Protein AF-U1WG40-F1 (afdb_monomer_lite)

Sequence (217 aa):
MLAAKVNTPRQAREVFNSTSNGMIAVGKMQVILIGEKLLKKEGIMSQLDVVYRDPKNTGNIRMVAVKGPVSSIMESNFVDKPALPLYLTQLLDVEKRYNGTISTTLQKLHTHMFDKGITPAISEMKKDKKGLVVTGSALLDNKGMYKMSLSRRESSLLLLLRQEAKIPVVFTIRMPSLPFKRPNKLQNVKGHDFITLNITESKRNIKTRYKNNRFVF

pLDDT: mean 87.53, std 11.03, range [52.94, 98.62]

Radius of gyration: 21.25 Å; chains: 1; bounding box: 39×68×57 Å

Foldseek 3Di:
DDDDDDDAPVVSQVRCCVVDPDHDQQLPAAEDEDELVRLQDFDPVVRCVVVVPDPSHDQNYWYEYEDDDPCVLVVDDAPPDPDSVVQVVVQLVVLLQQLLEDTAGNNRQVVQLPDPPDFRKHWYWYDDPRGIDTQYIFTADSSSHTDDGDGSVRSQVVCLVVVNHDPFHKDKDWDDQDPDDDPDPPQDPVRTDIDIDTRGDGDDDDDWDDDPNDIDD

Organism: NCBI:txid649747

Structure (mmCIF, N/CA/C/O backbone):
data_AF-U1WG40-F1
#
_entry.id   AF-U1WG40-F1
#
loop_
_atom_site.group_PDB
_atom_site.id
_atom_site.type_symbol
_atom_site.label_atom_id
_atom_site.label_alt_id
_atom_site.label_comp_id
_atom_site.label_asym_id
_atom_site.label_entity_id
_atom_site.label_seq_id
_atom_site.pdbx_PDB_ins_code
_atom_site.Cartn_x
_atom_site.Cartn_y
_atom_site.Cartn_z
_atom_site.occupancy
_atom_site.B_iso_or_equiv
_atom_site.auth_seq_id
_atom_site.auth_comp_id
_atom_site.auth_asym_id
_atom_site.auth_atom_id
_atom_site.pdbx_PDB_model_num
ATOM 1 N N . MET A 1 1 ? 13.448 9.296 -18.620 1.00 71.00 1 MET A N 1
ATOM 2 C CA . MET A 1 1 ? 12.877 9.442 -17.262 1.00 71.00 1 MET A CA 1
ATOM 3 C C . MET A 1 1 ? 13.587 10.603 -16.586 1.00 71.00 1 MET A C 1
ATOM 5 O O . MET A 1 1 ? 14.792 10.702 -16.760 1.00 71.00 1 MET A O 1
ATOM 9 N N . LEU A 1 2 ? 12.869 11.490 -15.893 1.00 78.62 2 LEU A N 1
ATOM 10 C CA . LEU A 1 2 ? 13.468 12.645 -15.211 1.00 78.62 2 LEU A CA 1
ATOM 11 C C . LEU A 1 2 ? 13.817 12.275 -13.763 1.00 78.62 2 LEU A C 1
ATOM 13 O O . LEU A 1 2 ? 13.034 11.594 -13.100 1.00 78.62 2 LEU A O 1
ATOM 17 N N . ALA A 1 3 ? 14.973 12.725 -13.280 1.00 84.44 3 ALA A N 1
ATOM 18 C CA . ALA A 1 3 ? 15.433 12.522 -11.910 1.00 84.44 3 ALA A CA 1
ATOM 19 C C . ALA A 1 3 ? 16.074 13.813 -11.387 1.00 84.44 3 ALA A C 1
ATOM 21 O O . ALA A 1 3 ? 16.730 14.529 -12.137 1.00 84.44 3 ALA A O 1
ATOM 22 N N . ALA A 1 4 ? 15.857 14.127 -10.110 1.00 87.12 4 ALA A N 1
ATOM 23 C CA . ALA A 1 4 ? 16.373 15.338 -9.484 1.00 87.12 4 ALA A CA 1
ATOM 24 C C . ALA A 1 4 ? 16.656 15.090 -7.999 1.00 87.12 4 ALA A C 1
ATOM 26 O O . ALA A 1 4 ? 15.894 14.399 -7.319 1.00 87.12 4 ALA A O 1
ATOM 27 N N . LYS A 1 5 ? 17.740 15.682 -7.490 1.00 88.31 5 LYS A N 1
ATOM 28 C CA . LYS A 1 5 ? 18.036 15.744 -6.056 1.00 88.31 5 LYS A CA 1
ATOM 29 C C . LYS A 1 5 ? 17.574 17.101 -5.539 1.00 88.31 5 LYS A C 1
ATOM 31 O O . LYS A 1 5 ? 18.129 18.123 -5.924 1.00 88.31 5 LYS A O 1
ATOM 36 N N . VAL A 1 6 ? 16.549 17.102 -4.696 1.00 88.38 6 VAL A N 1
ATOM 37 C CA . VAL A 1 6 ? 15.880 18.323 -4.230 1.00 88.38 6 VAL A CA 1
ATOM 38 C C . VAL A 1 6 ? 15.453 18.205 -2.772 1.00 88.38 6 VAL A C 1
ATOM 40 O O . VAL A 1 6 ? 15.400 17.104 -2.223 1.00 88.38 6 VAL A O 1
ATOM 43 N N . ASN A 1 7 ? 15.102 19.338 -2.168 1.00 85.12 7 ASN A N 1
ATOM 44 C CA . ASN A 1 7 ? 14.647 19.410 -0.781 1.00 85.12 7 ASN A CA 1
ATOM 45 C C . ASN A 1 7 ? 13.123 19.279 -0.641 1.00 85.12 7 ASN A C 1
ATOM 47 O O . ASN A 1 7 ? 12.640 18.860 0.408 1.00 85.12 7 ASN A O 1
ATOM 51 N N . THR A 1 8 ? 12.350 19.623 -1.680 1.00 81.75 8 THR A N 1
ATOM 52 C CA . THR A 1 8 ? 10.878 19.549 -1.652 1.00 81.75 8 THR A CA 1
ATOM 53 C C . THR A 1 8 ? 10.299 19.032 -2.974 1.00 81.75 8 THR A C 1
ATOM 55 O O . THR A 1 8 ? 10.895 19.250 -4.033 1.00 81.75 8 THR A O 1
ATOM 58 N N . PRO A 1 9 ? 9.099 18.415 -2.968 1.00 82.38 9 PRO A N 1
ATOM 59 C CA . PRO A 1 9 ? 8.405 18.037 -4.203 1.00 82.38 9 PRO A CA 1
ATOM 60 C C . PRO A 1 9 ? 8.133 19.221 -5.147 1.00 82.38 9 PRO A C 1
ATOM 62 O O . PRO A 1 9 ? 8.090 19.049 -6.363 1.00 82.38 9 PRO A O 1
ATOM 65 N N . ARG A 1 10 ? 7.980 20.438 -4.604 1.00 82.19 10 ARG A N 1
ATOM 66 C CA . ARG A 1 10 ? 7.795 21.662 -5.397 1.00 82.19 10 ARG A CA 1
ATOM 67 C C . ARG A 1 10 ? 9.056 22.018 -6.180 1.00 82.19 10 ARG A C 1
ATOM 69 O O . ARG A 1 10 ? 8.970 22.242 -7.381 1.00 82.19 10 ARG A O 1
ATOM 76 N N . GLN A 1 11 ? 10.216 21.959 -5.528 1.00 86.00 11 GLN A N 1
ATOM 77 C CA . GLN A 1 11 ? 11.503 22.152 -6.194 1.00 86.00 11 GLN A CA 1
ATOM 78 C C . GLN A 1 11 ? 11.761 21.056 -7.242 1.00 86.00 11 GLN A C 1
ATOM 80 O O . GLN A 1 11 ? 12.275 21.351 -8.317 1.00 86.00 11 GLN A O 1
ATOM 85 N N . ALA A 1 12 ? 11.351 19.802 -6.983 1.00 86.62 12 ALA A N 1
ATOM 86 C CA . ALA A 1 12 ? 11.435 18.732 -7.990 1.00 86.62 12 ALA A CA 1
ATOM 87 C C . ALA A 1 12 ? 10.730 19.142 -9.285 1.00 86.62 12 ALA A C 1
ATOM 89 O O . ALA A 1 12 ? 11.272 18.974 -10.372 1.00 86.62 12 ALA A O 1
ATOM 90 N N . ARG A 1 13 ? 9.526 19.713 -9.163 1.00 81.94 13 ARG A N 1
ATOM 91 C CA . ARG A 1 13 ? 8.729 20.158 -10.306 1.00 81.94 13 ARG A CA 1
ATOM 92 C C . ARG A 1 13 ? 9.419 21.263 -11.100 1.00 81.94 13 ARG A C 1
ATOM 94 O O . ARG A 1 13 ? 9.367 21.221 -12.323 1.00 81.94 13 ARG A O 1
ATOM 101 N N . GLU A 1 14 ? 10.055 22.223 -10.436 1.00 85.75 14 GLU A N 1
ATOM 102 C CA . GLU A 1 14 ? 10.820 23.287 -11.103 1.00 85.75 14 GLU A CA 1
ATOM 103 C C . GLU A 1 14 ? 11.983 22.709 -11.916 1.00 85.75 14 GLU A C 1
ATOM 105 O O . GLU A 1 14 ? 12.110 23.011 -13.101 1.00 85.75 14 GLU A O 1
ATOM 110 N N . VAL A 1 15 ? 12.762 21.800 -11.319 1.00 87.62 15 VAL A N 1
ATOM 111 C CA . VAL A 1 15 ? 13.880 21.118 -11.998 1.00 87.62 15 VAL A CA 1
ATOM 112 C C . VAL A 1 15 ? 13.393 20.242 -13.152 1.00 87.62 15 VAL A C 1
ATOM 114 O O . VAL A 1 15 ? 14.015 20.167 -14.210 1.00 87.62 15 VAL A O 1
ATOM 117 N N . PHE A 1 16 ? 12.267 19.559 -12.980 1.00 86.12 16 PHE A N 1
ATOM 118 C CA . PHE A 1 16 ? 11.720 18.748 -14.054 1.00 86.12 16 PHE A CA 1
ATOM 119 C C . PHE A 1 16 ? 11.173 19.607 -15.197 1.00 86.12 16 PHE A C 1
ATOM 121 O O . PHE A 1 16 ? 11.395 19.263 -16.350 1.00 86.12 16 PHE A O 1
ATOM 128 N N . ASN A 1 17 ? 10.531 20.741 -14.899 1.00 84.19 17 ASN A N 1
ATOM 129 C CA . ASN A 1 17 ? 10.065 21.682 -15.917 1.00 84.19 17 ASN A CA 1
ATOM 130 C C . ASN A 1 17 ? 11.222 22.302 -16.715 1.00 84.19 17 ASN A C 1
ATOM 132 O O . ASN A 1 17 ? 11.048 22.556 -17.903 1.00 84.19 17 ASN A O 1
ATOM 136 N N . SER A 1 18 ? 12.391 22.526 -16.100 1.00 84.38 18 SER A N 1
ATOM 137 C CA . SER A 1 18 ? 13.564 23.063 -16.810 1.00 84.38 18 SER A CA 1
ATOM 138 C C . SER A 1 18 ? 14.249 22.047 -17.729 1.00 84.38 18 SER A C 1
ATOM 140 O O . SER A 1 18 ? 15.025 22.434 -18.596 1.00 84.38 18 SER A O 1
ATOM 142 N N . THR A 1 19 ? 13.964 20.753 -17.556 1.00 81.12 19 THR A N 1
ATOM 143 C CA . THR A 1 19 ? 14.593 19.650 -18.304 1.00 81.12 19 THR A CA 1
ATOM 144 C C . THR A 1 19 ? 13.612 18.869 -19.182 1.00 81.12 19 THR A C 1
ATOM 146 O O . THR A 1 19 ? 14.006 17.945 -19.892 1.00 81.12 19 THR A O 1
ATOM 149 N N . SER A 1 20 ? 12.326 19.222 -19.153 1.00 79.25 20 SER A N 1
ATOM 150 C CA . SER A 1 20 ? 11.267 18.579 -19.931 1.00 79.25 20 SER A CA 1
ATOM 151 C C . SER A 1 20 ? 10.928 19.352 -21.205 1.00 79.25 20 SER A C 1
ATOM 153 O O . SER A 1 20 ? 10.810 20.573 -21.169 1.00 79.25 20 SER A O 1
ATOM 155 N N . ASN A 1 21 ? 10.599 18.641 -22.286 1.00 72.50 21 ASN A N 1
ATOM 156 C CA . ASN A 1 21 ? 10.099 19.231 -23.541 1.00 72.50 21 ASN A CA 1
ATOM 157 C C . ASN A 1 21 ? 8.670 19.824 -23.439 1.00 72.50 21 ASN A C 1
ATOM 159 O O . ASN A 1 21 ? 8.075 20.174 -24.454 1.00 72.50 21 ASN A O 1
ATOM 163 N N . GLY A 1 22 ? 8.080 19.906 -22.241 1.00 70.81 22 GLY A N 1
ATOM 164 C CA . GLY A 1 22 ? 6.749 20.468 -22.004 1.00 70.81 22 GLY A CA 1
ATOM 165 C C . GLY A 1 22 ? 6.395 20.513 -20.517 1.00 70.81 22 GLY A C 1
ATOM 166 O O . GLY A 1 22 ? 6.936 19.747 -19.727 1.00 70.81 22 GLY A O 1
ATOM 167 N N . MET A 1 23 ? 5.474 21.397 -20.120 1.00 70.62 23 MET A N 1
ATOM 168 C CA . MET A 1 23 ? 5.136 21.595 -18.705 1.00 70.62 23 MET A CA 1
ATOM 169 C C . MET A 1 23 ? 4.592 20.324 -18.046 1.00 70.62 23 MET A C 1
ATOM 171 O O . MET A 1 23 ? 3.628 19.712 -18.516 1.00 70.62 23 MET A O 1
ATOM 175 N N . ILE A 1 24 ? 5.138 19.979 -16.883 1.00 71.75 24 ILE A N 1
ATOM 176 C CA . ILE A 1 24 ? 4.643 18.851 -16.100 1.00 71.75 24 ILE A CA 1
ATOM 177 C C . ILE A 1 24 ? 3.347 19.248 -15.393 1.00 71.75 24 ILE A C 1
ATOM 179 O O . ILE A 1 24 ? 3.316 20.053 -14.451 1.00 71.75 24 ILE A O 1
ATOM 183 N N . ALA A 1 25 ? 2.254 18.647 -15.861 1.00 66.44 25 ALA A N 1
ATOM 184 C CA . ALA A 1 25 ? 0.928 18.776 -15.281 1.00 66.44 25 ALA A CA 1
ATOM 185 C C . ALA A 1 25 ? 0.711 17.718 -14.188 1.00 66.44 25 ALA A C 1
ATOM 187 O O . ALA A 1 25 ? 0.570 16.527 -14.470 1.00 66.44 25 ALA A O 1
ATOM 188 N N . VAL A 1 26 ? 0.632 18.160 -12.930 1.00 64.69 26 VAL A N 1
ATOM 189 C CA . VAL A 1 26 ? 0.480 17.266 -11.764 1.00 64.69 26 VAL A CA 1
ATOM 190 C C . VAL A 1 26 ? -0.902 16.597 -11.704 1.00 64.69 26 VAL A C 1
ATOM 192 O O . VAL A 1 26 ? -1.034 15.505 -11.158 1.00 64.69 26 VAL A O 1
ATOM 195 N N . GLY A 1 27 ? -1.911 17.161 -12.380 1.00 62.84 27 GLY A N 1
ATOM 196 C CA . GLY A 1 27 ? -3.257 16.575 -12.483 1.00 62.84 27 GLY A CA 1
ATOM 197 C C . GLY A 1 27 ? -3.329 15.219 -13.195 1.00 62.84 27 GLY A C 1
ATOM 198 O O . GLY A 1 27 ? -4.374 14.577 -13.180 1.00 62.84 27 GLY A O 1
ATOM 199 N N . LYS A 1 28 ? -2.224 14.750 -13.788 1.00 74.25 28 LYS A N 1
ATOM 200 C CA . LYS A 1 28 ? -2.107 13.414 -14.394 1.00 74.25 28 LYS A CA 1
ATOM 201 C C . LYS A 1 28 ? -1.337 12.413 -13.524 1.00 74.25 28 LYS A C 1
ATOM 203 O O . LYS A 1 28 ? -1.085 11.296 -13.969 1.00 74.25 28 LYS A O 1
ATOM 208 N N . MET A 1 29 ? -0.940 12.782 -12.305 1.00 84.00 29 MET A N 1
ATOM 209 C CA . MET A 1 29 ? -0.245 11.865 -11.404 1.00 84.00 29 MET A CA 1
ATOM 210 C C . MET A 1 29 ? -1.203 10.765 -10.932 1.00 84.00 29 MET A C 1
ATOM 212 O O . MET A 1 29 ? -2.283 11.045 -10.424 1.00 84.00 29 MET A O 1
ATOM 216 N N . GLN A 1 30 ? -0.814 9.503 -11.122 1.00 89.44 30 GLN A N 1
ATOM 217 C CA . GLN A 1 30 ? -1.656 8.342 -10.801 1.00 89.44 30 GLN A CA 1
ATOM 218 C C . GLN A 1 30 ? -1.130 7.535 -9.611 1.00 89.44 30 GLN A C 1
ATOM 220 O O . GLN A 1 30 ? -1.915 6.919 -8.891 1.00 89.44 30 GLN A O 1
ATOM 225 N N . VAL A 1 31 ? 0.189 7.519 -9.399 1.00 93.62 31 VAL A N 1
ATOM 226 C CA . VAL A 1 31 ? 0.859 6.695 -8.385 1.00 93.62 31 VAL A CA 1
ATOM 227 C C . VAL A 1 31 ? 2.027 7.477 -7.786 1.00 93.62 31 VAL A C 1
ATOM 229 O O . VAL A 1 31 ? 2.824 8.047 -8.528 1.00 93.62 31 VAL 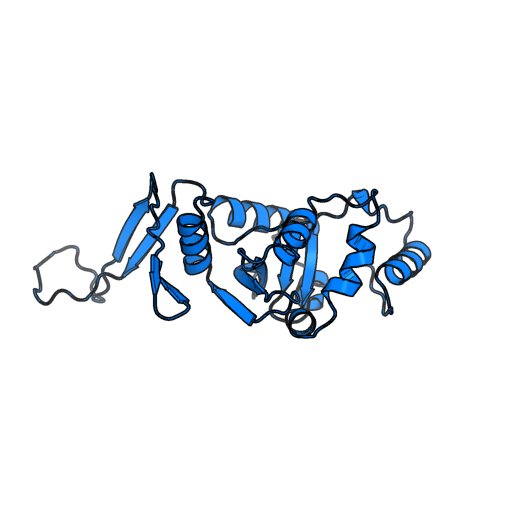A O 1
ATOM 232 N N . ILE A 1 32 ? 2.153 7.462 -6.459 1.00 93.44 32 ILE A N 1
ATOM 233 C CA . ILE A 1 32 ? 3.357 7.888 -5.737 1.00 93.44 32 ILE A CA 1
ATOM 234 C C . ILE A 1 32 ? 4.018 6.644 -5.142 1.00 93.44 32 ILE A C 1
ATOM 236 O O . ILE A 1 32 ? 3.413 5.923 -4.346 1.00 93.44 32 ILE A O 1
ATOM 240 N N . LEU A 1 33 ? 5.276 6.418 -5.523 1.00 95.88 33 LEU A N 1
ATOM 241 C CA . LEU A 1 33 ? 6.130 5.371 -4.970 1.00 95.88 33 LEU A CA 1
ATOM 242 C C . LEU A 1 33 ? 7.023 5.965 -3.877 1.00 95.88 33 LEU A C 1
ATOM 244 O O . LEU A 1 33 ? 7.767 6.911 -4.135 1.00 95.88 33 LEU A O 1
ATOM 248 N N . ILE A 1 34 ? 6.992 5.390 -2.677 1.00 95.69 34 ILE A N 1
ATOM 249 C CA . ILE A 1 34 ? 7.826 5.820 -1.550 1.00 95.69 34 ILE A CA 1
ATOM 250 C C . ILE A 1 34 ? 8.674 4.638 -1.090 1.00 95.69 34 ILE A C 1
ATOM 252 O O . ILE A 1 34 ? 8.156 3.569 -0.775 1.00 95.69 34 ILE A O 1
ATOM 256 N N . GLY A 1 35 ? 9.994 4.815 -1.049 1.00 96.50 35 GLY A N 1
ATOM 257 C CA . GLY A 1 35 ? 10.898 3.768 -0.577 1.00 96.50 35 GLY A CA 1
ATOM 258 C C . GLY A 1 35 ? 10.679 3.457 0.905 1.00 96.50 35 GLY A C 1
ATOM 259 O O . GLY A 1 35 ? 10.558 4.369 1.721 1.00 96.50 35 GLY A O 1
ATOM 260 N N . GLU A 1 36 ? 10.707 2.178 1.274 1.00 95.06 36 GLU A N 1
ATOM 261 C CA . GLU A 1 36 ? 10.521 1.710 2.657 1.00 95.06 36 GLU A CA 1
ATOM 262 C C . GLU A 1 36 ? 11.491 2.389 3.640 1.00 95.06 36 GLU A C 1
ATOM 264 O O . GLU A 1 36 ? 11.105 2.782 4.738 1.00 95.06 36 GLU A O 1
ATOM 269 N N . LYS A 1 37 ? 12.749 2.605 3.224 1.00 93.94 37 LY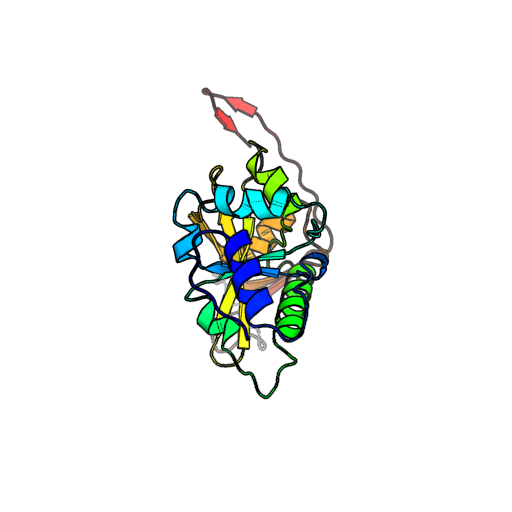S A N 1
ATOM 270 C CA . LYS A 1 37 ? 13.755 3.318 4.033 1.00 93.94 37 LYS A CA 1
ATOM 271 C C . LYS A 1 37 ? 13.338 4.752 4.370 1.00 93.94 37 LYS A C 1
ATOM 273 O O . LYS A 1 37 ? 13.695 5.238 5.436 1.00 93.94 37 LYS A O 1
ATOM 278 N N . LEU A 1 38 ? 12.629 5.426 3.463 1.00 93.44 38 LEU A N 1
ATOM 279 C CA . LEU A 1 38 ? 12.121 6.778 3.685 1.00 93.44 38 LEU A CA 1
ATOM 280 C C . LEU A 1 38 ? 10.862 6.747 4.556 1.00 93.44 38 LEU A C 1
ATOM 282 O O . LEU A 1 38 ? 10.764 7.534 5.486 1.00 93.44 38 LEU A O 1
ATOM 286 N N . LEU A 1 39 ? 9.954 5.792 4.321 1.00 95.06 39 LEU A N 1
ATOM 287 C CA . LEU A 1 39 ? 8.758 5.607 5.153 1.00 95.06 39 LEU A CA 1
ATOM 288 C C . LEU A 1 39 ? 9.077 5.234 6.606 1.00 95.06 39 LEU A C 1
ATOM 290 O O . LEU A 1 39 ? 8.255 5.458 7.482 1.00 95.06 39 LEU A O 1
ATOM 294 N N . LYS A 1 40 ? 10.248 4.655 6.885 1.00 94.94 40 LYS A N 1
ATOM 295 C CA . LYS A 1 40 ? 10.708 4.374 8.255 1.00 94.94 40 LYS A CA 1
ATOM 296 C C . LYS A 1 40 ? 11.198 5.617 9.010 1.00 94.94 40 LYS A C 1
ATOM 298 O O . LYS A 1 40 ? 11.442 5.520 10.208 1.00 94.94 40 LYS A O 1
ATOM 303 N N . LYS A 1 41 ? 11.375 6.755 8.331 1.00 92.12 41 LYS A N 1
ATOM 304 C CA . LYS A 1 41 ? 11.791 8.021 8.946 1.00 92.12 41 LYS A CA 1
ATOM 305 C C . LYS A 1 41 ? 10.573 8.877 9.280 1.00 92.12 41 LYS A C 1
ATOM 307 O O . LYS A 1 41 ? 9.589 8.890 8.541 1.00 92.12 41 LYS A O 1
ATOM 312 N N . GLU A 1 42 ? 10.669 9.637 10.365 1.00 86.38 42 GLU A N 1
ATOM 313 C CA . GLU A 1 42 ? 9.680 10.669 10.673 1.00 86.38 42 GLU A CA 1
ATOM 314 C C . GLU A 1 42 ? 9.711 11.797 9.627 1.00 86.38 42 GLU A C 1
ATOM 316 O O . GLU A 1 42 ? 10.724 12.038 8.969 1.00 86.38 42 GLU A O 1
ATOM 321 N N . GLY A 1 43 ? 8.581 12.490 9.468 1.00 81.94 43 GLY A N 1
ATOM 322 C CA . GLY A 1 43 ? 8.484 13.685 8.623 1.00 81.94 43 GLY A CA 1
ATOM 323 C C . GLY A 1 43 ? 8.112 13.439 7.158 1.00 81.94 43 GLY A C 1
ATOM 324 O O . GLY A 1 43 ? 7.916 14.395 6.418 1.00 81.94 43 GLY A O 1
ATOM 325 N N . ILE A 1 44 ? 7.926 12.195 6.707 1.00 82.25 44 ILE A N 1
ATOM 326 C CA . ILE A 1 44 ? 7.471 11.957 5.324 1.00 82.25 44 ILE A CA 1
ATOM 327 C C . ILE A 1 44 ? 6.078 12.555 5.056 1.00 82.25 44 ILE A C 1
ATOM 329 O O . ILE A 1 44 ? 5.810 13.065 3.970 1.00 82.25 44 ILE A O 1
ATOM 333 N N . MET A 1 45 ? 5.203 12.569 6.066 1.00 83.81 45 MET A N 1
ATOM 334 C CA . MET A 1 45 ? 3.858 13.136 5.939 1.00 83.81 45 MET A CA 1
ATOM 335 C C . MET A 1 45 ? 3.874 14.658 5.750 1.00 83.81 45 MET A C 1
ATOM 337 O O . MET A 1 45 ? 3.057 15.170 4.990 1.00 83.81 45 MET A O 1
ATOM 341 N N . SER A 1 46 ? 4.834 15.382 6.341 1.00 82.94 46 SER A N 1
ATOM 342 C CA . SER A 1 46 ? 4.968 16.828 6.105 1.00 82.94 46 SER A CA 1
ATOM 343 C C . SER A 1 46 ? 5.481 17.139 4.698 1.00 82.94 46 SER A C 1
ATOM 345 O O . SER A 1 46 ? 5.113 18.157 4.123 1.00 82.94 46 SER A O 1
ATOM 347 N N . GLN A 1 47 ? 6.257 16.244 4.080 1.00 80.19 47 GLN A N 1
ATOM 348 C CA . GLN A 1 47 ? 6.634 16.389 2.669 1.00 80.19 47 GLN A CA 1
ATOM 349 C C . GLN A 1 47 ? 5.442 16.170 1.725 1.00 80.19 47 GLN A C 1
ATOM 351 O O . GLN A 1 47 ? 5.375 16.790 0.662 1.00 80.19 47 GLN A O 1
ATOM 356 N N . LEU A 1 48 ? 4.488 15.319 2.118 1.00 81.44 48 LEU A N 1
ATOM 357 C CA . LEU A 1 48 ? 3.250 15.091 1.372 1.00 81.44 48 LEU A CA 1
ATOM 358 C C . LEU A 1 48 ? 2.225 16.226 1.544 1.00 81.44 48 LEU A C 1
ATOM 360 O O . LEU A 1 48 ? 1.380 16.381 0.670 1.00 81.44 48 LEU A O 1
ATOM 364 N N . ASP A 1 49 ? 2.322 17.061 2.586 1.00 80.38 49 ASP A N 1
ATOM 365 C CA . ASP A 1 49 ? 1.468 18.249 2.805 1.00 80.38 49 ASP A CA 1
ATOM 366 C C . ASP A 1 49 ? 1.399 19.169 1.579 1.00 80.38 49 ASP A C 1
ATOM 368 O O . ASP A 1 49 ? 0.321 19.567 1.142 1.00 80.38 49 ASP A O 1
ATOM 372 N N . VAL A 1 50 ? 2.537 19.410 0.923 1.00 78.81 50 VAL A N 1
ATOM 373 C CA . VAL A 1 50 ? 2.586 20.206 -0.315 1.00 78.81 50 VAL A CA 1
ATOM 374 C C . VAL A 1 50 ? 1.772 19.558 -1.440 1.00 78.81 50 VAL A C 1
ATOM 376 O O . VAL A 1 50 ? 1.192 20.261 -2.266 1.00 78.81 50 VAL A O 1
ATOM 379 N N . VAL A 1 51 ? 1.720 18.225 -1.473 1.00 77.81 51 VAL A N 1
ATOM 380 C CA . VAL A 1 51 ? 0.938 17.460 -2.451 1.00 77.81 51 VAL A CA 1
ATOM 381 C C . VAL A 1 51 ? -0.552 17.482 -2.090 1.00 77.81 51 VAL A C 1
ATOM 383 O O . VAL A 1 51 ? -1.380 17.554 -2.992 1.00 77.81 51 VAL A O 1
ATOM 386 N N . TYR A 1 52 ? -0.905 17.482 -0.801 1.00 76.06 52 TYR A N 1
ATOM 387 C CA . TYR A 1 52 ? -2.295 17.585 -0.338 1.00 76.06 52 TYR A CA 1
ATOM 388 C C . TYR A 1 52 ? -2.923 18.959 -0.606 1.00 76.06 52 TYR A C 1
ATOM 390 O O . TYR A 1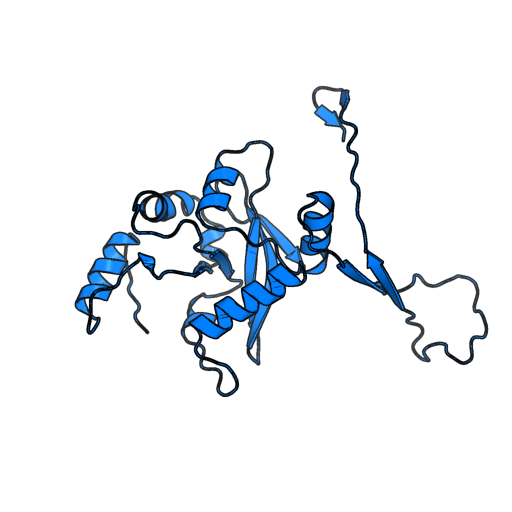 52 ? -4.113 19.038 -0.896 1.00 76.06 52 TYR A O 1
ATOM 398 N N . ARG A 1 53 ? -2.137 20.039 -0.516 1.00 77.00 53 ARG A N 1
ATOM 399 C CA . ARG A 1 53 ? -2.643 21.421 -0.604 1.00 77.00 53 ARG A CA 1
ATOM 400 C C . ARG A 1 53 ? -2.866 21.947 -2.021 1.00 77.00 53 ARG A C 1
ATOM 402 O O . ARG A 1 53 ? -3.531 22.967 -2.170 1.00 77.00 53 ARG A O 1
ATOM 409 N N . ASP A 1 54 ? -2.293 21.321 -3.050 1.00 75.06 54 ASP A N 1
ATOM 410 C CA . ASP A 1 54 ? -2.478 21.780 -4.433 1.00 75.06 54 ASP A CA 1
ATOM 411 C C . ASP A 1 54 ? -3.774 21.180 -5.015 1.00 75.06 54 ASP A C 1
ATOM 413 O O . ASP A 1 54 ? -3.814 19.974 -5.274 1.00 75.06 54 ASP A O 1
ATOM 417 N N . PRO A 1 55 ? -4.824 21.987 -5.271 1.00 67.25 55 PRO A N 1
ATOM 418 C CA . PRO A 1 55 ? -6.098 21.493 -5.795 1.00 67.25 55 PRO A CA 1
ATOM 419 C C . PRO A 1 55 ? -5.979 20.908 -7.209 1.00 67.25 55 PRO A C 1
ATOM 421 O O . PRO A 1 55 ? -6.891 20.227 -7.672 1.00 67.25 55 PRO A O 1
ATOM 424 N N . LYS A 1 56 ? -4.862 21.148 -7.914 1.00 71.50 56 LYS A N 1
ATOM 425 C CA . LYS A 1 56 ? -4.585 20.531 -9.218 1.00 71.50 56 LYS A CA 1
ATOM 426 C C . LYS A 1 56 ? -4.165 19.066 -9.089 1.00 71.50 56 LYS A C 1
ATOM 428 O O . LYS A 1 56 ? -4.128 18.371 -10.103 1.00 71.50 56 LYS A O 1
ATOM 433 N N . ASN A 1 57 ? -3.836 18.594 -7.887 1.00 71.50 57 ASN A N 1
ATOM 434 C CA . ASN A 1 57 ? -3.500 17.198 -7.641 1.00 71.50 57 ASN A CA 1
ATOM 435 C C . ASN A 1 57 ? -4.776 16.381 -7.473 1.00 71.50 57 ASN A C 1
ATOM 437 O O . ASN A 1 57 ? -5.681 16.743 -6.724 1.00 71.50 57 ASN A O 1
ATOM 441 N N . THR A 1 58 ? -4.851 15.240 -8.150 1.00 73.50 58 THR A N 1
ATOM 442 C CA . THR A 1 58 ? -6.013 14.364 -8.022 1.00 73.50 58 THR A CA 1
ATOM 443 C C . THR A 1 58 ? -5.965 13.637 -6.676 1.00 73.50 58 THR A C 1
ATOM 445 O O . THR A 1 58 ? -5.015 12.922 -6.370 1.00 73.50 58 THR A O 1
ATOM 448 N N . GLY A 1 59 ? -7.019 13.737 -5.860 1.00 77.75 59 GLY A N 1
ATOM 449 C CA . GLY A 1 59 ? -7.101 13.010 -4.578 1.00 77.75 59 GLY A CA 1
ATOM 450 C C . GLY A 1 59 ? -6.979 11.479 -4.711 1.00 77.75 59 GLY A C 1
ATOM 451 O O . GLY A 1 59 ? -6.694 10.780 -3.736 1.00 77.75 59 GLY A O 1
ATOM 452 N N . ASN A 1 60 ? -7.136 10.967 -5.937 1.00 87.44 60 ASN A N 1
ATOM 453 C CA . ASN A 1 60 ? -7.087 9.557 -6.320 1.00 87.44 60 ASN A CA 1
ATOM 454 C C . ASN A 1 60 ? -5.680 9.004 -6.606 1.00 87.44 60 ASN A C 1
ATOM 456 O O . ASN A 1 60 ? -5.566 7.833 -6.974 1.00 87.44 60 ASN A O 1
ATOM 460 N N . ILE A 1 61 ? -4.616 9.797 -6.428 1.00 91.81 61 ILE A N 1
ATOM 461 C CA . ILE A 1 61 ? -3.233 9.308 -6.525 1.00 91.81 61 ILE A CA 1
ATOM 462 C C . ILE A 1 61 ? -3.046 8.113 -5.583 1.00 91.81 61 ILE A C 1
ATOM 464 O O . ILE A 1 61 ? -3.333 8.206 -4.393 1.00 91.81 61 ILE A O 1
ATOM 468 N N . ARG A 1 62 ? -2.565 6.980 -6.094 1.00 95.19 62 ARG A N 1
ATOM 469 C CA . ARG A 1 62 ? -2.363 5.752 -5.310 1.00 95.19 62 ARG A CA 1
ATOM 470 C C . ARG A 1 62 ? -1.044 5.829 -4.545 1.00 95.19 62 ARG A C 1
ATOM 472 O O . ARG A 1 62 ? -0.003 6.087 -5.145 1.00 95.19 62 ARG A O 1
ATOM 479 N N . MET A 1 63 ? -1.083 5.562 -3.243 1.00 96.12 63 MET A N 1
ATOM 480 C CA . MET A 1 63 ? 0.103 5.564 -2.386 1.00 96.12 63 MET A CA 1
ATOM 481 C C . MET A 1 63 ? 0.683 4.154 -2.300 1.00 96.12 63 MET A C 1
ATOM 483 O O . MET A 1 63 ? -0.045 3.207 -1.988 1.00 96.12 63 MET A O 1
ATOM 487 N N . VAL A 1 64 ? 1.981 4.003 -2.580 1.00 98.12 64 VAL A N 1
ATOM 488 C CA . VAL A 1 64 ? 2.629 2.686 -2.623 1.00 98.12 64 VAL A CA 1
ATOM 489 C C . VAL A 1 64 ? 4.004 2.712 -1.956 1.00 98.12 64 VAL A C 1
ATOM 491 O O . VAL A 1 64 ? 4.877 3.499 -2.319 1.00 98.12 64 VAL A O 1
ATOM 494 N N . ALA A 1 65 ? 4.211 1.808 -1.003 1.00 98.12 65 ALA A N 1
ATOM 495 C CA . ALA A 1 65 ? 5.503 1.509 -0.405 1.00 98.12 65 ALA A CA 1
ATOM 496 C C . ALA A 1 65 ? 6.325 0.584 -1.316 1.00 98.12 65 ALA A C 1
ATOM 498 O O . ALA A 1 65 ? 5.822 -0.422 -1.820 1.00 98.12 65 ALA A O 1
ATOM 499 N N . VAL A 1 66 ? 7.608 0.889 -1.492 1.00 98.19 66 VAL A N 1
ATOM 500 C CA . VAL A 1 66 ? 8.548 0.063 -2.259 1.00 98.19 66 VAL A CA 1
ATOM 501 C C . VAL A 1 66 ? 9.550 -0.594 -1.316 1.00 98.19 66 VAL A C 1
ATOM 503 O O . VAL A 1 66 ? 10.351 0.101 -0.686 1.00 98.19 66 VAL A O 1
ATOM 506 N N . LYS A 1 67 ? 9.552 -1.932 -1.254 1.00 96.12 67 LYS A N 1
ATOM 507 C CA . LYS A 1 67 ? 10.620 -2.702 -0.601 1.00 96.12 67 LYS A CA 1
ATOM 508 C C . LYS A 1 67 ? 11.869 -2.655 -1.472 1.00 96.12 67 LYS A C 1
ATOM 510 O O . LYS A 1 67 ? 11.925 -3.280 -2.532 1.00 96.12 67 LYS A O 1
ATOM 515 N N . GLY A 1 68 ? 12.870 -1.917 -1.009 1.00 93.69 68 GLY A N 1
ATOM 516 C CA . GLY A 1 68 ? 14.101 -1.650 -1.749 1.00 93.69 68 GLY A CA 1
ATOM 517 C C . GLY A 1 68 ? 14.137 -0.250 -2.375 1.00 93.69 68 GLY A C 1
ATOM 518 O O . GLY A 1 68 ? 13.336 0.619 -2.024 1.00 93.69 68 GLY A O 1
ATOM 519 N N . PRO A 1 69 ? 15.115 0.019 -3.255 1.00 94.06 69 PRO A N 1
ATOM 520 C CA . PRO A 1 69 ? 15.274 1.335 -3.857 1.00 94.06 69 PRO A CA 1
ATOM 521 C C . PRO A 1 69 ? 14.203 1.583 -4.925 1.00 94.06 69 PRO A C 1
ATOM 523 O O . PRO A 1 69 ? 13.993 0.752 -5.808 1.00 94.06 69 PRO A O 1
ATOM 526 N N . VAL A 1 70 ? 13.561 2.754 -4.884 1.00 95.25 70 VAL A N 1
ATOM 527 C CA . VAL A 1 70 ? 12.556 3.164 -5.886 1.00 95.25 70 VAL A CA 1
ATOM 528 C C . VAL A 1 70 ? 13.156 3.193 -7.296 1.00 95.25 70 VAL A C 1
ATOM 530 O O . VAL A 1 70 ? 12.481 2.799 -8.246 1.00 95.25 70 VAL A O 1
ATOM 533 N N . SER A 1 71 ? 14.441 3.550 -7.428 1.00 93.56 71 SER A N 1
ATOM 534 C CA . SER A 1 71 ? 15.175 3.500 -8.700 1.00 93.56 71 SER A CA 1
ATOM 535 C C . SER A 1 71 ? 15.129 2.119 -9.353 1.00 93.56 71 SER A C 1
ATOM 537 O O . SER A 1 71 ? 14.976 2.036 -10.562 1.00 93.56 71 SER A O 1
ATOM 539 N N . SER A 1 72 ? 15.123 1.025 -8.580 1.00 92.62 72 SER A N 1
ATOM 540 C CA . SER A 1 72 ? 15.044 -0.324 -9.161 1.00 92.62 72 SER A CA 1
ATOM 541 C C . SER A 1 72 ? 13.772 -0.561 -9.982 1.00 92.62 72 SER A C 1
ATOM 543 O O . SER A 1 72 ? 13.815 -1.323 -10.949 1.00 92.62 72 SER A O 1
ATOM 545 N N . ILE A 1 73 ? 12.664 0.088 -9.607 1.00 94.44 73 ILE A N 1
ATOM 546 C CA . ILE A 1 73 ? 11.394 0.065 -10.339 1.00 94.44 73 ILE A CA 1
ATOM 547 C C . ILE A 1 73 ? 11.420 1.113 -11.448 1.00 94.44 73 ILE A C 1
ATOM 549 O O . ILE A 1 73 ? 11.065 0.820 -12.583 1.00 94.44 73 ILE A O 1
ATOM 553 N N . MET A 1 74 ? 11.853 2.329 -11.132 1.00 91.81 74 MET A N 1
ATOM 554 C CA . MET A 1 74 ? 11.793 3.462 -12.053 1.00 91.81 74 MET A CA 1
ATOM 555 C C . MET A 1 74 ? 12.718 3.285 -13.272 1.00 91.81 74 MET A C 1
ATOM 557 O O . MET A 1 74 ? 12.327 3.584 -14.395 1.00 91.81 74 MET A O 1
ATOM 561 N N . GLU A 1 75 ? 13.892 2.693 -13.077 1.00 90.00 75 GLU A N 1
ATOM 562 C CA . GLU A 1 75 ? 14.881 2.401 -14.125 1.00 90.00 75 GLU A CA 1
ATOM 563 C C . GLU A 1 75 ? 14.692 1.006 -14.743 1.00 90.00 75 GLU A C 1
ATOM 565 O O . GLU A 1 75 ? 15.523 0.537 -15.520 1.00 90.00 75 GLU A O 1
ATOM 570 N N . SER A 1 76 ? 13.618 0.292 -14.385 1.00 87.69 76 SER A N 1
ATOM 571 C CA . SER A 1 76 ? 13.360 -1.024 -14.963 1.00 87.69 76 SER A CA 1
ATOM 572 C C . SER A 1 76 ? 12.881 -0.916 -16.409 1.00 87.69 76 SER A C 1
ATOM 574 O O . SER A 1 76 ? 11.967 -0.156 -16.724 1.00 87.69 76 SER A O 1
ATOM 576 N N . ASN A 1 77 ? 13.487 -1.725 -17.278 1.00 85.19 77 ASN A N 1
ATOM 577 C CA . ASN A 1 77 ? 13.010 -1.947 -18.632 1.00 85.19 77 ASN A CA 1
ATOM 578 C C . ASN A 1 77 ? 12.611 -3.418 -18.774 1.00 85.19 77 ASN A C 1
ATOM 580 O O . ASN A 1 77 ? 13.455 -4.310 -18.672 1.00 85.19 77 ASN A O 1
ATOM 584 N N . PHE A 1 78 ? 11.317 -3.667 -18.943 1.00 87.44 78 PHE A N 1
ATOM 585 C CA . PHE A 1 78 ? 10.765 -5.005 -19.100 1.00 87.44 78 PHE A CA 1
ATOM 586 C C . PHE A 1 78 ? 10.356 -5.187 -20.561 1.00 87.44 78 PHE A C 1
ATOM 588 O O . PHE A 1 78 ? 9.406 -4.558 -21.016 1.00 87.44 78 PHE A O 1
ATOM 595 N N . VAL A 1 79 ? 11.075 -6.045 -21.286 1.00 86.31 79 VAL A N 1
ATOM 596 C CA . VAL A 1 79 ? 10.884 -6.253 -22.734 1.00 86.31 79 VAL A CA 1
ATOM 597 C C . VAL A 1 79 ? 9.482 -6.785 -23.060 1.00 86.31 79 VAL A C 1
ATOM 599 O O . VAL A 1 79 ? 8.923 -6.469 -24.103 1.00 86.31 79 VAL A O 1
ATOM 602 N N . ASP A 1 80 ? 8.895 -7.569 -22.157 1.00 91.44 80 ASP A N 1
ATOM 603 C CA . ASP A 1 80 ? 7.619 -8.269 -22.329 1.00 91.44 80 ASP A CA 1
ATOM 604 C C . ASP A 1 80 ? 6.433 -7.586 -21.619 1.00 91.44 80 ASP A C 1
ATOM 606 O O . ASP A 1 80 ? 5.377 -8.200 -21.442 1.00 91.44 80 ASP A O 1
ATOM 610 N N . LYS A 1 81 ? 6.596 -6.343 -21.148 1.00 91.44 81 LYS A N 1
ATOM 611 C CA . LYS A 1 81 ? 5.564 -5.612 -20.393 1.00 91.44 81 LYS A CA 1
ATOM 612 C C . LYS A 1 81 ? 5.224 -4.284 -21.067 1.00 91.44 81 LYS A C 1
ATOM 614 O O . LYS A 1 81 ? 6.055 -3.718 -21.773 1.00 91.44 81 LYS A O 1
ATOM 619 N N . PRO A 1 82 ? 4.013 -3.747 -20.830 1.00 92.69 82 PRO A N 1
ATOM 620 C CA . PRO A 1 82 ? 3.685 -2.402 -21.275 1.00 92.69 82 PRO A CA 1
ATOM 621 C C . PRO A 1 82 ? 4.581 -1.357 -20.597 1.00 92.69 82 PRO A C 1
ATOM 623 O O . PRO A 1 82 ? 5.270 -1.635 -19.612 1.00 92.69 82 PRO A O 1
ATOM 626 N N . ALA A 1 83 ? 4.503 -0.119 -21.090 1.00 91.69 83 ALA A N 1
ATOM 627 C CA . ALA A 1 83 ? 5.185 1.018 -20.485 1.00 91.69 83 ALA A CA 1
ATOM 628 C C . ALA A 1 83 ? 4.939 1.085 -18.966 1.00 91.69 83 ALA A C 1
ATOM 630 O O . ALA A 1 83 ? 3.814 0.889 -18.497 1.00 91.69 83 ALA A O 1
ATOM 631 N N . LEU A 1 84 ? 5.989 1.406 -18.203 1.00 91.56 84 LEU A N 1
ATOM 632 C CA . LEU A 1 84 ? 6.001 1.333 -16.738 1.00 91.56 84 LEU A CA 1
ATOM 633 C C . LEU A 1 84 ? 4.777 1.979 -16.048 1.00 91.56 84 LEU A C 1
ATOM 635 O O . LEU A 1 84 ? 4.226 1.342 -15.149 1.00 91.56 84 LEU A O 1
ATOM 639 N N . PRO A 1 85 ? 4.286 3.175 -16.444 1.00 90.25 85 PRO A N 1
ATOM 640 C CA . PRO A 1 85 ? 3.092 3.759 -15.823 1.00 90.25 85 PRO A CA 1
ATOM 641 C C . PRO A 1 85 ? 1.832 2.897 -15.998 1.00 90.25 85 PRO A C 1
ATOM 643 O O . PRO A 1 85 ? 1.061 2.715 -15.052 1.00 90.25 85 PRO A O 1
ATOM 646 N N . LEU A 1 86 ? 1.643 2.326 -17.192 1.00 93.19 86 LEU A N 1
ATOM 647 C CA . LEU A 1 86 ? 0.523 1.434 -17.483 1.00 93.19 86 LEU A CA 1
ATOM 648 C C . LEU A 1 86 ? 0.683 0.106 -16.736 1.00 93.19 86 LEU A C 1
ATOM 650 O O . LEU A 1 86 ? -0.269 -0.377 -16.132 1.00 93.19 86 LEU A O 1
ATOM 654 N N . TYR A 1 87 ? 1.900 -0.441 -16.701 1.00 95.12 87 TYR A N 1
ATOM 655 C CA . TYR A 1 87 ? 2.183 -1.667 -15.960 1.00 95.12 87 TYR A CA 1
ATOM 656 C C . TYR A 1 87 ? 1.889 -1.514 -14.459 1.00 95.12 87 TYR A C 1
ATOM 658 O O . TYR A 1 87 ? 1.190 -2.342 -13.876 1.00 95.12 87 TYR A O 1
ATOM 666 N N . LEU A 1 88 ? 2.367 -0.429 -13.837 1.00 95.12 88 LEU A N 1
ATOM 667 C CA . LEU A 1 88 ? 2.136 -0.130 -12.420 1.00 95.12 88 LEU A CA 1
ATOM 668 C C . LEU A 1 88 ? 0.647 -0.002 -12.099 1.00 95.12 88 LEU A C 1
ATOM 670 O O . LEU A 1 88 ? 0.163 -0.593 -11.133 1.00 95.12 88 LEU A O 1
ATOM 674 N N . THR A 1 89 ? -0.087 0.773 -12.897 1.00 95.31 89 THR A N 1
ATOM 675 C CA . THR A 1 89 ? -1.512 1.007 -12.649 1.00 95.31 89 THR A CA 1
ATOM 676 C C . THR A 1 89 ? -2.333 -0.265 -12.829 1.00 95.31 89 THR A C 1
ATOM 678 O O . THR A 1 89 ? -3.105 -0.596 -11.929 1.00 95.31 89 THR A O 1
ATOM 681 N N . GLN A 1 90 ? -2.100 -1.029 -13.900 1.00 96.56 90 GLN A N 1
ATOM 682 C CA . GLN A 1 90 ? -2.766 -2.313 -14.130 1.00 96.56 90 GLN A CA 1
ATOM 683 C C . GLN A 1 90 ? -2.475 -3.319 -13.013 1.00 96.56 90 GLN A C 1
ATOM 685 O O . GLN A 1 90 ? -3.405 -3.937 -12.496 1.00 96.56 90 GLN A O 1
ATOM 690 N N . LEU A 1 91 ? -1.213 -3.448 -12.588 1.00 97.06 91 LEU A N 1
ATOM 691 C CA . LEU A 1 91 ? -0.833 -4.350 -11.500 1.00 97.06 91 LEU A CA 1
ATOM 692 C C . LEU A 1 91 ? -1.555 -3.992 -10.191 1.00 97.06 91 LEU A C 1
ATOM 694 O O . LEU A 1 91 ? -2.121 -4.863 -9.534 1.00 97.06 91 LEU A O 1
ATOM 698 N N . LEU A 1 92 ? -1.584 -2.707 -9.829 1.00 97.88 92 LEU A N 1
ATOM 699 C CA . LEU A 1 92 ? -2.292 -2.236 -8.635 1.00 97.88 92 LEU A CA 1
ATOM 700 C C . LEU A 1 92 ? -3.811 -2.446 -8.737 1.00 97.88 92 LEU A C 1
ATOM 702 O O . LEU A 1 92 ? -4.447 -2.766 -7.735 1.00 97.88 92 LEU A O 1
ATOM 706 N N . ASP A 1 93 ? -4.402 -2.286 -9.924 1.00 97.31 93 ASP A N 1
ATOM 707 C CA . ASP A 1 93 ? -5.836 -2.514 -10.136 1.00 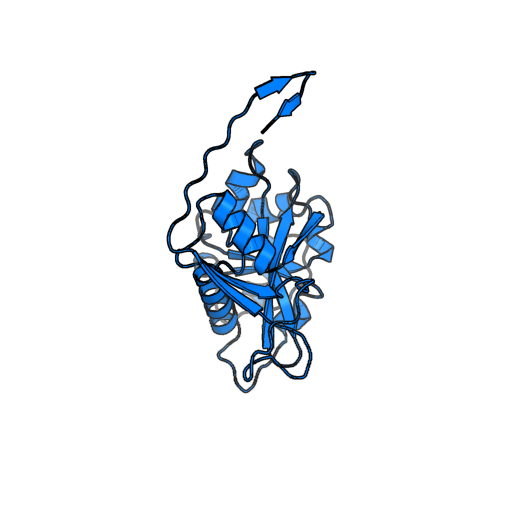97.31 93 ASP A CA 1
ATOM 708 C C . ASP A 1 93 ? -6.215 -3.990 -10.018 1.00 97.31 93 ASP A C 1
ATOM 710 O O . ASP A 1 93 ? -7.238 -4.315 -9.407 1.00 97.31 93 ASP A O 1
ATOM 714 N N . VAL A 1 94 ? -5.375 -4.884 -10.545 1.00 97.12 94 VAL A N 1
ATOM 715 C CA . VAL A 1 94 ? -5.523 -6.335 -10.384 1.00 97.12 94 VAL A CA 1
ATOM 716 C C . VAL A 1 94 ? -5.439 -6.710 -8.907 1.00 97.12 94 VAL A C 1
ATOM 718 O O . VAL A 1 94 ? -6.338 -7.364 -8.384 1.00 97.12 94 VAL A O 1
ATOM 721 N N . GLU A 1 95 ? -4.425 -6.234 -8.190 1.00 97.19 95 GLU A N 1
ATOM 722 C CA . GLU A 1 95 ? -4.231 -6.589 -6.779 1.00 97.19 95 GLU A CA 1
ATOM 723 C C . GLU A 1 95 ? -5.308 -5.987 -5.870 1.00 97.19 95 GLU A C 1
ATOM 725 O O . GLU A 1 95 ? -5.760 -6.642 -4.932 1.00 97.19 95 GLU A O 1
ATOM 730 N N . LYS A 1 96 ? -5.818 -4.794 -6.194 1.00 96.94 96 LYS A N 1
ATOM 731 C CA . LYS A 1 96 ? -7.018 -4.236 -5.554 1.00 96.94 96 LYS A CA 1
ATOM 732 C C . LYS A 1 96 ? -8.265 -5.069 -5.860 1.00 96.94 96 LYS A C 1
ATOM 734 O O . LYS A 1 96 ? -9.147 -5.175 -5.014 1.00 96.94 96 LYS A O 1
ATOM 739 N N . ARG A 1 97 ? -8.405 -5.604 -7.079 1.00 96.38 97 ARG A N 1
ATOM 740 C CA . ARG A 1 97 ? -9.552 -6.444 -7.474 1.00 96.38 97 ARG A CA 1
ATOM 741 C C . ARG A 1 97 ? -9.569 -7.766 -6.712 1.00 96.38 97 ARG A C 1
ATOM 743 O O . ARG A 1 97 ? -10.637 -8.169 -6.276 1.00 96.38 97 ARG A O 1
ATOM 750 N N . TYR A 1 98 ? -8.404 -8.376 -6.523 1.00 95.62 98 TYR A N 1
ATOM 751 C CA . TYR A 1 98 ? -8.251 -9.667 -5.850 1.00 95.62 98 TYR A CA 1
ATOM 752 C C . TYR A 1 98 ? -7.923 -9.563 -4.354 1.00 95.62 98 TYR A C 1
ATOM 754 O O . TYR A 1 98 ? -7.528 -10.554 -3.748 1.00 95.62 98 TYR A O 1
ATOM 762 N N . ASN A 1 99 ? -8.084 -8.383 -3.743 1.00 97.12 99 ASN A N 1
ATOM 763 C CA . ASN A 1 99 ? -7.804 -8.138 -2.320 1.00 97.12 99 ASN A CA 1
ATOM 764 C C . ASN A 1 99 ? -6.369 -8.483 -1.886 1.00 97.12 99 ASN A C 1
ATOM 766 O O . ASN A 1 99 ? -6.101 -8.662 -0.700 1.00 97.12 99 ASN A O 1
ATOM 770 N N . GLY A 1 100 ? -5.430 -8.541 -2.832 1.00 96.94 100 GLY A N 1
ATOM 771 C CA . GLY A 1 100 ? -4.022 -8.801 -2.552 1.00 96.94 100 GLY A CA 1
ATOM 772 C C . GLY A 1 100 ? -3.341 -7.631 -1.848 1.00 96.94 100 GLY A C 1
ATOM 773 O O . GLY A 1 100 ? -2.241 -7.780 -1.331 1.00 96.94 100 GLY A O 1
ATOM 774 N N . THR A 1 101 ? -3.986 -6.463 -1.789 1.00 98.44 101 THR A N 1
ATOM 775 C CA . THR A 1 101 ? -3.489 -5.302 -1.057 1.00 98.44 101 THR A CA 1
ATOM 776 C C . THR A 1 101 ? -4.605 -4.337 -0.658 1.00 98.44 101 THR A C 1
ATOM 778 O O . THR A 1 101 ? -5.603 -4.183 -1.363 1.00 98.44 101 THR A O 1
ATOM 781 N N . ILE A 1 102 ? -4.404 -3.623 0.447 1.00 97.81 102 ILE A N 1
ATOM 782 C CA . ILE A 1 102 ? -5.139 -2.414 0.803 1.00 97.81 102 ILE A CA 1
ATOM 783 C C . ILE A 1 102 ? -4.680 -1.283 -0.122 1.00 97.81 102 ILE A C 1
ATOM 785 O O . ILE A 1 102 ? -3.559 -0.779 -0.026 1.00 97.81 102 ILE A O 1
ATOM 789 N N . SER A 1 103 ? -5.560 -0.905 -1.048 1.00 97.00 103 SER A N 1
ATOM 790 C CA . SER A 1 103 ? -5.342 0.206 -1.971 1.00 97.00 103 SER A CA 1
ATOM 791 C C . SER A 1 103 ? -5.852 1.504 -1.355 1.00 97.00 103 SER A C 1
ATOM 793 O O . SER A 1 103 ? -7.061 1.703 -1.214 1.00 97.00 103 SER A O 1
ATOM 795 N N . THR A 1 104 ? -4.920 2.391 -1.018 1.00 96.12 104 THR A N 1
ATOM 796 C CA . THR A 1 104 ? -5.212 3.674 -0.376 1.00 96.12 104 THR A CA 1
ATOM 797 C C . THR A 1 104 ? -4.740 4.811 -1.270 1.00 96.12 104 THR A C 1
ATOM 799 O O . THR A 1 104 ? -3.606 4.816 -1.756 1.00 96.12 104 THR A O 1
ATOM 802 N N . THR A 1 105 ? -5.635 5.763 -1.519 1.00 95.00 105 THR A N 1
ATOM 803 C CA . THR A 1 105 ? -5.306 6.980 -2.259 1.00 95.00 105 THR A CA 1
ATOM 804 C C . THR A 1 105 ? -4.698 8.019 -1.330 1.00 95.00 105 THR A C 1
ATOM 806 O O . THR A 1 105 ? -4.803 7.903 -0.112 1.00 95.00 105 THR A O 1
ATOM 809 N N . LEU A 1 106 ? -4.100 9.055 -1.903 1.00 91.88 106 LEU A N 1
ATOM 810 C CA . LEU A 1 106 ? -3.578 10.200 -1.182 1.00 91.88 106 LEU A CA 1
ATOM 811 C C . LEU A 1 106 ? -4.665 10.777 -0.257 1.00 91.88 106 LEU A C 1
ATOM 813 O O . LEU A 1 106 ? -4.483 10.803 0.955 1.00 91.88 106 LEU A O 1
ATOM 817 N N . GLN A 1 107 ? -5.848 11.100 -0.786 1.00 90.00 107 GLN A N 1
ATOM 818 C CA . GLN A 1 107 ? -6.953 11.636 0.019 1.00 90.00 107 GLN A CA 1
ATOM 819 C C . GLN A 1 107 ? -7.385 10.700 1.161 1.00 90.00 107 GLN A C 1
ATOM 821 O O . GLN A 1 107 ? -7.540 11.153 2.292 1.00 90.00 107 GLN A O 1
ATOM 826 N N . LYS A 1 108 ? -7.543 9.391 0.901 1.00 92.44 108 LYS A N 1
ATOM 827 C CA . LYS A 1 108 ? -7.946 8.429 1.945 1.00 92.44 108 LYS A CA 1
ATOM 828 C C . LYS A 1 108 ? -6.851 8.268 3.003 1.00 92.44 108 LYS A C 1
ATOM 830 O O . LYS A 1 108 ? -7.159 8.155 4.186 1.00 92.44 108 LYS A O 1
ATOM 835 N N . LEU A 1 109 ? -5.581 8.296 2.590 1.00 93.12 109 LEU A N 1
ATOM 836 C CA . LEU A 1 109 ? -4.448 8.268 3.509 1.00 93.12 109 LEU A CA 1
ATOM 837 C C . LEU A 1 109 ? -4.478 9.485 4.430 1.00 93.12 109 LEU A C 1
ATOM 839 O O . LEU A 1 109 ? -4.388 9.301 5.637 1.00 93.12 109 LEU A O 1
ATOM 843 N N . HIS A 1 110 ? -4.674 10.688 3.882 1.00 90.62 110 HIS A N 1
ATOM 844 C CA . HIS A 1 110 ? -4.821 11.907 4.676 1.00 90.62 110 HIS A CA 1
ATOM 845 C C . HIS A 1 110 ? -5.908 11.748 5.737 1.00 90.62 110 HIS A C 1
ATOM 847 O O . HIS A 1 110 ? -5.633 11.946 6.911 1.00 90.62 110 HIS A O 1
ATOM 853 N N . THR A 1 111 ? -7.113 11.309 5.358 1.00 90.38 111 THR A N 1
ATOM 854 C CA . THR A 1 111 ? -8.200 11.070 6.319 1.00 90.38 111 THR A CA 1
ATOM 855 C C . THR A 1 111 ? -7.797 10.078 7.410 1.00 90.38 111 THR A C 1
ATOM 857 O O . THR A 1 111 ? -7.981 10.370 8.588 1.00 90.38 111 THR A O 1
ATOM 860 N N . HIS A 1 112 ? -7.190 8.942 7.049 1.00 92.38 112 HIS A N 1
ATOM 861 C CA . HIS A 1 112 ? -6.741 7.949 8.031 1.00 92.38 112 HIS A CA 1
ATOM 862 C C . HIS A 1 112 ? -5.663 8.486 8.983 1.00 92.38 112 HIS A C 1
ATOM 864 O O . HIS A 1 112 ? -5.612 8.054 10.126 1.00 92.38 112 HIS A O 1
ATOM 870 N N . MET A 1 113 ? -4.813 9.421 8.546 1.00 89.88 113 MET A N 1
ATOM 871 C CA . MET A 1 113 ? -3.787 10.020 9.409 1.00 89.88 113 MET A CA 1
ATOM 872 C C . MET A 1 113 ? -4.377 10.837 10.569 1.00 89.88 113 MET A C 1
ATOM 874 O O . MET A 1 113 ? -3.720 10.980 11.598 1.00 89.88 113 MET A O 1
ATOM 878 N N . PHE A 1 114 ? -5.601 11.354 10.423 1.00 88.50 114 PHE A N 1
ATOM 879 C CA . PHE A 1 114 ? -6.304 12.106 11.471 1.00 88.50 114 PHE A CA 1
ATOM 880 C C . PHE A 1 114 ? -7.349 11.268 12.223 1.00 88.50 114 PHE A C 1
ATOM 882 O O . PHE A 1 114 ? -7.922 11.741 13.206 1.00 88.50 114 PHE A O 1
ATOM 889 N N . ASP A 1 115 ? -7.583 10.024 11.799 1.00 88.00 115 ASP A N 1
ATOM 890 C CA . ASP A 1 115 ? -8.529 9.112 12.436 1.00 88.00 115 ASP A CA 1
ATOM 891 C C . ASP A 1 115 ? -7.829 8.253 13.502 1.00 88.00 115 ASP A C 1
ATOM 893 O O . ASP A 1 115 ? -6.937 7.455 13.217 1.00 88.00 115 ASP A O 1
ATOM 897 N N . LYS A 1 116 ? -8.261 8.389 14.760 1.00 82.50 116 LYS A N 1
ATOM 898 C CA . LYS A 1 116 ? -7.704 7.630 15.892 1.00 82.50 116 LYS A CA 1
ATOM 899 C C . LYS A 1 116 ? -8.125 6.153 15.901 1.00 82.50 116 LYS A C 1
ATOM 901 O O . LYS A 1 116 ? -7.523 5.366 16.628 1.00 82.50 116 LYS A O 1
ATOM 906 N N . GLY A 1 117 ? -9.159 5.779 15.146 1.00 84.62 117 GLY A N 1
ATOM 907 C CA . GLY A 1 117 ? -9.723 4.429 15.096 1.00 84.62 117 GLY A CA 1
ATOM 908 C C . GLY A 1 117 ? -9.194 3.558 13.955 1.00 84.62 117 GLY A C 1
ATOM 909 O O . GLY A 1 117 ? -9.497 2.364 13.915 1.00 84.62 117 GLY A O 1
ATOM 910 N N . ILE A 1 118 ? -8.409 4.116 13.030 1.00 88.31 118 ILE A N 1
ATOM 911 C CA . ILE A 1 118 ? -7.955 3.414 11.827 1.00 88.31 118 ILE A CA 1
ATOM 912 C C . ILE A 1 118 ? -6.433 3.386 11.780 1.00 88.31 118 ILE A C 1
ATOM 914 O O . ILE A 1 118 ? -5.779 4.419 11.757 1.00 88.31 118 ILE A O 1
ATOM 918 N N . THR A 1 119 ? -5.849 2.192 11.664 1.00 92.44 119 THR A N 1
ATOM 919 C CA . THR A 1 119 ? -4.439 2.059 11.274 1.00 92.44 119 THR A CA 1
ATOM 920 C C . THR A 1 119 ? -4.302 2.347 9.776 1.00 92.44 119 THR A C 1
ATOM 922 O O . THR A 1 119 ? -4.866 1.581 8.970 1.00 92.44 119 THR A O 1
ATOM 925 N N . PRO A 1 120 ? -3.563 3.402 9.374 1.00 95.12 120 PRO A N 1
ATOM 926 C CA . PRO A 1 120 ? -3.326 3.689 7.971 1.00 95.12 120 PRO A CA 1
ATOM 927 C C . PRO A 1 120 ? -2.520 2.560 7.326 1.00 95.12 120 PRO A C 1
ATOM 929 O O . PRO A 1 120 ? -1.587 2.008 7.909 1.00 95.12 120 PRO A O 1
ATOM 932 N N . ALA A 1 121 ? -2.891 2.205 6.102 1.00 97.00 121 ALA A N 1
ATOM 933 C CA . ALA A 1 121 ? -2.209 1.178 5.333 1.00 97.00 121 ALA A CA 1
ATOM 934 C C . ALA A 1 121 ? -2.154 1.587 3.867 1.00 97.00 121 ALA A C 1
ATOM 936 O O . ALA A 1 121 ? -3.099 2.197 3.366 1.00 97.00 121 ALA A O 1
ATOM 937 N N . ILE A 1 122 ? -1.069 1.247 3.182 1.00 98.00 122 ILE A N 1
ATOM 938 C CA . ILE A 1 122 ? -0.873 1.519 1.754 1.00 98.00 122 ILE A CA 1
ATOM 939 C C . ILE A 1 122 ? -0.420 0.252 1.034 1.00 98.00 122 ILE A C 1
ATOM 941 O O . ILE A 1 122 ? 0.018 -0.712 1.669 1.00 98.00 122 ILE A O 1
ATOM 945 N N . SER A 1 123 ? -0.518 0.239 -0.295 1.00 98.62 123 SER A N 1
ATOM 946 C CA . SER A 1 123 ? -0.038 -0.905 -1.065 1.00 98.62 123 SER A CA 1
ATOM 947 C C . SER A 1 123 ? 1.470 -1.041 -0.938 1.00 98.62 123 SER A C 1
ATOM 949 O O . SER A 1 123 ? 2.172 -0.049 -0.776 1.00 98.62 123 SER A O 1
ATOM 951 N N . GLU A 1 124 ? 1.977 -2.263 -1.008 1.00 98.62 124 GLU A N 1
ATOM 952 C CA . GLU A 1 124 ? 3.402 -2.527 -0.879 1.00 98.62 124 GLU A CA 1
ATOM 953 C C . GLU A 1 124 ? 3.882 -3.424 -2.011 1.00 98.62 124 GLU A C 1
ATOM 955 O O . GLU A 1 124 ? 3.248 -4.431 -2.330 1.00 98.62 124 GLU A O 1
ATOM 960 N N . MET A 1 125 ? 5.002 -3.060 -2.627 1.00 98.12 125 MET A N 1
ATOM 961 C CA . MET A 1 125 ? 5.521 -3.752 -3.796 1.00 98.12 125 MET A CA 1
ATOM 962 C C . MET A 1 125 ? 7.044 -3.830 -3.813 1.00 98.12 125 MET A C 1
ATOM 964 O O . MET A 1 125 ? 7.739 -3.132 -3.075 1.00 98.12 125 MET A O 1
ATOM 968 N N . LYS A 1 126 ? 7.569 -4.665 -4.706 1.00 97.38 126 LYS A N 1
ATOM 969 C CA . LYS A 1 126 ? 8.998 -4.770 -4.999 1.00 97.38 126 LYS A CA 1
ATOM 970 C C . LYS A 1 126 ? 9.240 -5.102 -6.465 1.00 97.38 126 LYS A C 1
ATOM 972 O O . LYS A 1 126 ? 8.351 -5.612 -7.151 1.00 97.38 126 LYS A O 1
ATOM 977 N N . LYS A 1 127 ? 10.473 -4.876 -6.916 1.00 96.00 127 LYS A N 1
ATOM 978 C CA . LYS A 1 127 ? 10.985 -5.503 -8.134 1.00 96.00 127 LYS A CA 1
ATOM 979 C C . LYS A 1 127 ? 11.269 -6.980 -7.863 1.00 96.00 127 LYS A C 1
ATOM 981 O O . LYS A 1 127 ? 11.838 -7.327 -6.829 1.00 96.00 127 LYS A O 1
ATOM 986 N N . ASP A 1 128 ? 10.888 -7.827 -8.805 1.00 92.75 128 ASP A N 1
ATOM 987 C CA . ASP A 1 128 ? 11.275 -9.231 -8.877 1.00 92.75 128 ASP A CA 1
ATOM 988 C C . ASP A 1 128 ? 12.026 -9.504 -10.193 1.00 92.75 128 ASP A C 1
ATOM 990 O O . ASP A 1 128 ? 12.093 -8.644 -11.072 1.00 92.75 128 ASP A O 1
ATOM 994 N N . LYS A 1 129 ? 12.605 -10.701 -10.347 1.00 87.50 129 LYS A N 1
ATOM 995 C CA . LYS A 1 129 ? 13.467 -11.058 -11.491 1.00 87.50 129 LYS A CA 1
ATOM 996 C C . LYS A 1 129 ? 12.830 -10.779 -12.857 1.00 87.50 129 LYS A C 1
ATOM 998 O O . LYS A 1 129 ? 13.528 -10.362 -13.772 1.00 87.50 129 LYS A O 1
ATOM 1003 N N . LYS A 1 130 ? 11.522 -11.023 -12.995 1.00 87.75 130 LYS A N 1
ATOM 1004 C CA . LYS A 1 130 ? 10.780 -10.928 -14.267 1.00 87.75 130 LYS A CA 1
ATOM 1005 C C . LYS A 1 130 ? 9.755 -9.790 -14.309 1.00 87.75 130 LYS A C 1
ATOM 1007 O O . LYS A 1 130 ? 8.948 -9.728 -15.232 1.00 87.75 130 LYS A O 1
ATOM 1012 N N . GLY A 1 131 ? 9.701 -8.929 -13.294 1.00 93.81 131 GLY A N 1
ATOM 1013 C CA . GLY A 1 131 ? 8.613 -7.961 -13.216 1.00 93.81 131 GLY A CA 1
ATOM 1014 C C . GLY A 1 131 ? 8.507 -7.220 -11.897 1.00 93.81 131 GLY A C 1
ATOM 1015 O O . GLY A 1 131 ? 9.454 -7.120 -11.121 1.00 93.81 131 GLY A O 1
ATOM 1016 N N . LEU A 1 132 ? 7.312 -6.701 -11.652 1.00 96.44 132 LEU A N 1
ATOM 1017 C CA . LEU A 1 132 ? 6.936 -6.031 -10.421 1.00 96.44 132 LEU A CA 1
ATOM 1018 C C . LEU A 1 132 ? 5.922 -6.909 -9.701 1.00 96.44 132 LEU A C 1
ATOM 1020 O O . LEU A 1 132 ? 5.060 -7.518 -10.332 1.00 96.44 132 LEU A O 1
ATOM 1024 N N . VAL A 1 133 ? 6.031 -6.976 -8.380 1.00 96.88 133 VAL A N 1
ATOM 1025 C CA . VAL A 1 133 ? 5.147 -7.795 -7.553 1.00 96.88 133 VAL A CA 1
ATOM 1026 C C . VAL A 1 133 ? 4.656 -6.955 -6.389 1.00 96.88 133 VAL A C 1
ATOM 1028 O O . VAL A 1 133 ? 5.456 -6.391 -5.642 1.00 96.88 133 VAL A O 1
ATOM 1031 N N . VAL A 1 134 ? 3.339 -6.900 -6.213 1.00 98.19 134 VAL A N 1
ATOM 1032 C CA . VAL A 1 134 ? 2.720 -6.394 -4.985 1.00 98.19 134 VAL A CA 1
ATOM 1033 C C . VAL A 1 134 ? 2.841 -7.485 -3.927 1.00 98.19 134 VAL A C 1
ATOM 1035 O O . VAL A 1 134 ? 2.379 -8.607 -4.121 1.00 98.19 134 VAL A O 1
ATOM 1038 N N . THR A 1 135 ? 3.510 -7.186 -2.818 1.00 98.00 135 THR A N 1
ATOM 1039 C CA . THR A 1 135 ? 3.747 -8.155 -1.738 1.00 98.00 135 THR A CA 1
ATOM 1040 C C . THR A 1 135 ? 2.620 -8.201 -0.719 1.00 98.00 135 THR A C 1
ATOM 1042 O O . THR A 1 135 ? 2.533 -9.166 0.039 1.00 98.00 135 THR A O 1
ATOM 1045 N N . GLY A 1 136 ? 1.762 -7.184 -0.720 1.00 98.38 136 GLY A N 1
ATOM 1046 C CA . GLY A 1 136 ? 0.673 -7.020 0.226 1.00 98.38 136 GLY A CA 1
ATOM 1047 C C . GLY A 1 136 ? 0.526 -5.555 0.603 1.00 98.38 136 GLY A C 1
ATOM 1048 O O . GLY A 1 136 ? 0.426 -4.701 -0.285 1.00 98.38 136 GLY A O 1
ATOM 1049 N N . SER A 1 137 ? 0.510 -5.244 1.895 1.00 98.62 137 SER A N 1
ATOM 1050 C CA . SER A 1 137 ? 0.277 -3.885 2.394 1.00 98.62 137 SER A CA 1
ATOM 1051 C C . SER A 1 137 ? 1.259 -3.481 3.477 1.00 98.62 137 SER A C 1
ATOM 1053 O O . SER A 1 137 ? 1.564 -4.261 4.369 1.00 98.62 137 SER A O 1
ATOM 1055 N N . ALA A 1 138 ? 1.691 -2.229 3.436 1.00 98.25 138 ALA A N 1
ATOM 1056 C CA . ALA A 1 138 ? 2.471 -1.611 4.492 1.00 98.25 138 ALA A CA 1
ATOM 1057 C C . ALA A 1 138 ? 1.525 -0.956 5.501 1.00 98.25 138 ALA A C 1
ATOM 1059 O O . ALA A 1 138 ? 0.681 -0.149 5.109 1.00 98.25 138 ALA A O 1
ATOM 1060 N N . LEU A 1 139 ? 1.674 -1.284 6.783 1.00 97.62 139 LEU A N 1
ATOM 1061 C CA . LEU A 1 139 ? 0.997 -0.615 7.888 1.00 97.62 139 LEU A CA 1
ATOM 1062 C C . LEU A 1 139 ? 1.848 0.541 8.394 1.00 97.62 139 LEU A C 1
ATOM 1064 O O . LEU A 1 139 ? 3.051 0.387 8.641 1.00 97.62 139 LEU A O 1
ATOM 1068 N N . LEU A 1 140 ? 1.192 1.681 8.565 1.00 96.12 140 LEU A N 1
ATOM 1069 C CA . LEU A 1 140 ? 1.789 2.902 9.071 1.00 96.12 140 LEU A CA 1
ATOM 1070 C C . LEU A 1 140 ? 1.252 3.196 10.476 1.00 96.12 140 LEU A C 1
ATOM 1072 O O . LEU A 1 140 ? 0.136 2.803 10.815 1.00 96.12 140 LEU A O 1
ATOM 1076 N N . ASP A 1 141 ? 2.040 3.882 11.297 1.00 93.69 141 ASP A N 1
ATOM 1077 C CA . ASP A 1 141 ? 1.547 4.449 12.554 1.00 93.69 141 ASP A CA 1
ATOM 1078 C C . ASP A 1 141 ? 0.824 5.792 12.338 1.00 93.69 141 ASP A C 1
ATOM 1080 O O . ASP A 1 141 ? 0.679 6.281 11.216 1.00 93.69 141 ASP A O 1
ATOM 1084 N N . ASN A 1 142 ? 0.383 6.413 13.432 1.00 89.56 142 ASN A N 1
ATOM 1085 C CA . ASN A 1 142 ? -0.284 7.718 13.431 1.00 89.56 142 ASN A CA 1
ATOM 1086 C C . ASN A 1 142 ? 0.615 8.894 13.001 1.00 89.56 142 ASN A C 1
ATOM 1088 O O . ASN A 1 142 ? 0.116 9.997 12.804 1.00 89.56 142 ASN A O 1
ATOM 1092 N N . LYS A 1 143 ? 1.926 8.682 12.842 1.00 90.44 143 LYS A N 1
ATOM 1093 C CA . LYS A 1 143 ? 2.870 9.648 12.260 1.00 90.44 143 LYS A CA 1
ATOM 1094 C C . LYS A 1 143 ? 3.177 9.342 10.790 1.00 90.44 143 LYS A C 1
ATOM 1096 O O . LYS A 1 143 ? 3.937 10.069 10.150 1.00 90.44 143 LYS A O 1
ATOM 1101 N N . GLY A 1 144 ? 2.589 8.278 10.243 1.00 92.00 144 GLY A N 1
ATOM 1102 C CA . GLY A 1 144 ? 2.758 7.855 8.862 1.00 92.00 144 GLY A CA 1
ATOM 1103 C C . GLY A 1 144 ? 4.031 7.046 8.641 1.00 92.00 144 GLY A C 1
ATOM 1104 O O . GLY A 1 144 ? 4.437 6.856 7.494 1.00 92.00 144 GLY A O 1
ATOM 1105 N N . MET A 1 145 ? 4.664 6.576 9.720 1.00 95.19 145 MET A N 1
ATOM 1106 C CA . MET A 1 145 ? 5.866 5.762 9.638 1.00 95.19 145 MET A CA 1
ATOM 1107 C C . MET A 1 145 ? 5.529 4.301 9.401 1.00 95.19 145 MET A C 1
ATOM 1109 O O . MET A 1 145 ? 4.687 3.729 10.088 1.00 95.19 145 MET A O 1
ATOM 1113 N N . TYR A 1 146 ? 6.267 3.663 8.500 1.00 96.69 146 TYR A N 1
ATOM 1114 C CA . TYR A 1 146 ? 6.194 2.225 8.274 1.00 96.69 146 TYR A CA 1
ATOM 1115 C C . TYR A 1 146 ? 6.545 1.438 9.544 1.00 96.69 146 TYR A C 1
ATOM 1117 O O . TYR A 1 146 ? 7.620 1.631 10.120 1.00 96.69 146 TYR A O 1
ATOM 1125 N N . LYS A 1 147 ? 5.673 0.501 9.940 1.00 96.44 147 LYS A N 1
ATOM 1126 C CA . LYS A 1 147 ? 5.889 -0.394 11.093 1.00 96.44 147 LYS A CA 1
ATOM 1127 C C . LYS A 1 147 ? 5.916 -1.868 10.731 1.00 96.44 147 LYS A C 1
ATOM 1129 O O . LYS A 1 147 ? 6.739 -2.605 11.265 1.00 96.44 147 LYS A O 1
ATOM 1134 N N . MET A 1 148 ? 5.026 -2.300 9.845 1.00 96.31 148 MET A N 1
ATOM 1135 C CA . MET A 1 148 ? 4.842 -3.715 9.536 1.00 96.31 148 MET A CA 1
ATOM 1136 C C . MET A 1 148 ? 4.355 -3.901 8.100 1.00 96.31 148 MET A C 1
ATOM 1138 O O . MET A 1 148 ? 3.711 -3.018 7.541 1.00 96.31 148 MET A O 1
ATOM 1142 N N . SER A 1 149 ? 4.640 -5.066 7.527 1.00 97.94 149 SER A N 1
ATOM 1143 C CA . SER A 1 149 ? 4.084 -5.519 6.253 1.00 97.94 149 SER A CA 1
ATOM 1144 C C . SER A 1 149 ? 3.092 -6.644 6.518 1.00 97.94 149 SER A C 1
ATOM 1146 O O . SER A 1 149 ? 3.369 -7.542 7.309 1.00 97.94 149 SER A O 1
ATOM 1148 N N . LEU A 1 150 ? 1.949 -6.580 5.851 1.00 98.44 150 LEU A N 1
ATOM 1149 C CA . LEU A 1 150 ? 1.015 -7.681 5.695 1.00 98.44 150 LEU A CA 1
ATOM 1150 C C . LEU A 1 150 ? 1.274 -8.314 4.333 1.00 98.44 150 LEU A C 1
ATOM 1152 O O . LEU A 1 150 ? 1.345 -7.610 3.326 1.00 98.44 150 LEU A O 1
ATOM 1156 N N . SER A 1 151 ? 1.389 -9.636 4.288 1.00 98.06 151 SER A N 1
ATOM 1157 C CA . SER A 1 151 ? 1.371 -10.400 3.041 1.00 98.06 151 SER A CA 1
ATOM 1158 C C . SER A 1 151 ? 0.037 -10.235 2.309 1.00 98.06 151 SER A C 1
ATOM 1160 O O . SER A 1 151 ? -0.974 -9.884 2.911 1.00 98.06 151 SER A O 1
ATOM 1162 N N . ARG A 1 152 ? -0.019 -10.584 1.017 1.00 97.31 152 ARG A N 1
ATOM 1163 C CA . ARG A 1 152 ? -1.273 -10.581 0.231 1.00 97.31 152 ARG A CA 1
ATOM 1164 C C . ARG A 1 152 ? -2.432 -11.298 0.934 1.00 97.31 152 ARG A C 1
ATOM 1166 O O . ARG A 1 152 ? -3.565 -10.824 0.906 1.00 97.31 152 ARG A O 1
ATOM 1173 N N . ARG A 1 153 ? -2.147 -12.422 1.604 1.00 95.94 153 ARG A N 1
ATOM 1174 C CA . ARG A 1 153 ? -3.145 -13.181 2.372 1.00 95.94 153 ARG A CA 1
ATOM 1175 C C . ARG A 1 153 ? -3.629 -12.394 3.590 1.00 95.94 153 ARG A C 1
ATOM 1177 O O . ARG A 1 153 ? -4.833 -12.296 3.800 1.00 95.94 153 ARG A O 1
ATOM 1184 N N . GLU A 1 154 ? -2.715 -11.836 4.375 1.00 97.62 154 GLU A N 1
ATOM 1185 C CA . GLU A 1 154 ? -3.052 -11.042 5.564 1.00 97.62 154 GLU A CA 1
ATOM 1186 C C . GLU A 1 154 ? -3.777 -9.742 5.197 1.00 97.62 154 GLU A C 1
ATOM 1188 O O . GLU A 1 154 ? -4.750 -9.384 5.855 1.00 97.62 154 GLU A O 1
ATOM 1193 N N . SER A 1 155 ? -3.385 -9.082 4.103 1.00 98.06 155 SER A N 1
ATOM 1194 C CA . SER A 1 155 ? -4.100 -7.932 3.541 1.00 98.06 155 SER A CA 1
ATOM 1195 C C . SER A 1 155 ? -5.537 -8.293 3.171 1.00 98.06 155 SER A C 1
ATOM 1197 O O . SER A 1 155 ? -6.461 -7.567 3.537 1.00 98.06 155 SER A O 1
ATOM 1199 N N . SER A 1 156 ? -5.750 -9.435 2.509 1.00 97.00 156 SER A N 1
ATOM 1200 C CA . SER A 1 156 ? -7.095 -9.907 2.171 1.00 97.00 156 SER A CA 1
ATOM 1201 C C . SER A 1 156 ? -7.931 -10.220 3.413 1.00 97.00 156 SER A C 1
ATOM 1203 O O . SER A 1 156 ? -9.125 -9.922 3.433 1.00 97.00 156 SER A O 1
ATOM 1205 N N . LEU A 1 157 ? -7.328 -10.805 4.453 1.00 95.75 157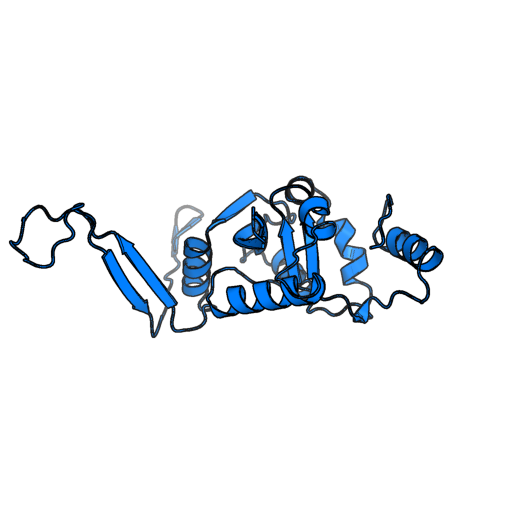 LEU A N 1
ATOM 1206 C CA . LEU A 1 157 ? -8.002 -11.055 5.730 1.00 95.75 157 LEU A CA 1
ATOM 1207 C C . LEU A 1 157 ? -8.371 -9.745 6.432 1.00 95.75 157 LEU A C 1
ATOM 1209 O O . LEU A 1 157 ? -9.489 -9.612 6.922 1.00 95.75 157 LEU A O 1
ATOM 1213 N N . LEU A 1 158 ? -7.482 -8.749 6.434 1.00 95.56 158 LEU A N 1
ATOM 1214 C CA . LEU A 1 158 ? -7.776 -7.434 7.000 1.00 95.56 158 LEU A CA 1
ATOM 1215 C C . LEU A 1 158 ? -8.896 -6.721 6.228 1.00 95.56 158 LEU A C 1
ATOM 1217 O O . LEU A 1 158 ? -9.759 -6.106 6.847 1.00 95.56 158 LEU A O 1
ATOM 1221 N N . LEU A 1 159 ? -8.937 -6.838 4.899 1.00 96.12 159 LEU A N 1
ATOM 1222 C CA . LEU A 1 159 ? -10.039 -6.311 4.088 1.00 96.12 159 LEU A CA 1
ATOM 1223 C C . LEU A 1 159 ? -11.373 -6.996 4.418 1.00 96.12 159 LEU A C 1
ATOM 1225 O O . LEU A 1 159 ? -12.387 -6.310 4.547 1.00 96.12 159 LEU A O 1
ATOM 1229 N N . LEU A 1 160 ? -11.382 -8.318 4.624 1.00 95.25 160 LEU A N 1
ATOM 1230 C CA . LEU A 1 160 ? -12.573 -9.045 5.084 1.00 95.25 160 LEU A CA 1
ATOM 1231 C C . LEU A 1 160 ? -13.013 -8.568 6.470 1.00 95.25 160 LEU A C 1
ATOM 1233 O O . LEU A 1 160 ? -14.192 -8.288 6.681 1.00 95.25 160 LEU A O 1
ATOM 1237 N N . LEU A 1 161 ? -12.062 -8.408 7.395 1.00 92.62 161 LEU A N 1
ATOM 1238 C CA . LEU A 1 161 ? -12.321 -7.869 8.728 1.00 92.62 161 LEU A CA 1
ATOM 1239 C C . LEU A 1 161 ? -12.817 -6.425 8.682 1.00 92.62 161 LEU A C 1
ATOM 1241 O O . LEU A 1 161 ? -13.555 -6.032 9.572 1.00 92.62 161 LEU A O 1
ATOM 1245 N N . ARG A 1 162 ? -12.445 -5.617 7.690 1.00 91.00 162 ARG A N 1
ATOM 1246 C CA . ARG A 1 162 ? -12.949 -4.242 7.531 1.00 91.00 162 ARG A CA 1
ATOM 1247 C C . ARG A 1 162 ? -14.275 -4.161 6.770 1.00 91.00 162 ARG A C 1
ATOM 1249 O O . ARG A 1 162 ? -14.810 -3.070 6.651 1.00 91.00 162 ARG A O 1
ATOM 1256 N N . GLN A 1 163 ? -14.811 -5.288 6.291 1.00 92.81 163 GLN A N 1
ATOM 1257 C CA . GLN A 1 163 ? -15.931 -5.326 5.338 1.00 92.81 163 GLN A CA 1
ATOM 1258 C C . GLN A 1 163 ? -15.651 -4.513 4.053 1.00 92.81 163 GLN A C 1
ATOM 1260 O O . GLN A 1 163 ? -16.559 -3.989 3.419 1.00 92.81 163 GLN A O 1
ATOM 1265 N N . GLU A 1 164 ? -14.379 -4.421 3.654 1.00 93.81 164 GLU A N 1
ATOM 1266 C CA . GLU A 1 164 ? -13.919 -3.716 2.446 1.00 93.81 164 GLU A CA 1
ATOM 1267 C C . GLU A 1 164 ? -13.455 -4.686 1.341 1.00 93.81 164 GLU A C 1
ATOM 1269 O O . GLU A 1 164 ? -13.058 -4.255 0.256 1.00 93.81 164 GLU A O 1
ATOM 1274 N N . ALA A 1 165 ? -13.465 -5.998 1.603 1.00 95.81 165 ALA A N 1
ATOM 1275 C CA . ALA A 1 165 ? -13.055 -7.004 0.630 1.00 95.81 165 ALA A CA 1
ATOM 1276 C C . ALA A 1 165 ? -14.056 -7.134 -0.525 1.00 95.81 165 ALA A C 1
ATOM 1278 O O . ALA A 1 165 ? -15.267 -7.200 -0.327 1.00 95.81 165 ALA A O 1
ATOM 1279 N N . LYS A 1 166 ? -13.527 -7.265 -1.741 1.00 95.50 166 LYS A N 1
ATOM 1280 C CA . LYS A 1 166 ? -14.294 -7.644 -2.926 1.00 95.50 166 LYS A CA 1
ATOM 1281 C C . LYS A 1 166 ? -14.549 -9.142 -2.917 1.00 95.50 166 LYS A C 1
ATOM 1283 O O . LYS A 1 166 ? -13.610 -9.929 -2.862 1.00 95.50 166 LYS A O 1
ATOM 1288 N N . ILE A 1 167 ? -15.811 -9.520 -2.988 1.00 93.62 167 ILE A N 1
ATOM 1289 C CA . ILE A 1 167 ? -16.250 -10.910 -3.035 1.00 93.62 167 ILE A CA 1
ATOM 1290 C C . ILE A 1 167 ? -16.288 -11.391 -4.502 1.00 93.62 167 ILE A C 1
ATOM 1292 O O . ILE A 1 167 ? -16.657 -10.601 -5.374 1.00 93.62 167 ILE A O 1
ATOM 1296 N N . PRO A 1 168 ? -15.948 -12.661 -4.797 1.00 94.00 168 PRO A N 1
ATOM 1297 C CA . PRO A 1 168 ? -15.494 -13.687 -3.858 1.00 94.00 168 PRO A CA 1
ATOM 1298 C C . PRO A 1 168 ? -14.036 -13.522 -3.407 1.00 94.00 168 PRO A C 1
ATOM 1300 O O . PRO A 1 168 ? -13.184 -13.066 -4.169 1.00 94.00 168 PRO A O 1
ATOM 1303 N N . VAL A 1 169 ? -13.734 -13.967 -2.182 1.00 94.62 169 VAL A N 1
ATOM 1304 C CA . VAL A 1 169 ? -12.352 -14.119 -1.692 1.00 94.62 169 VAL A CA 1
ATOM 1305 C C . VAL A 1 169 ? -11.988 -15.596 -1.646 1.00 94.62 169 VAL A C 1
ATOM 1307 O O . VAL A 1 169 ? -12.647 -16.382 -0.971 1.00 94.62 169 VAL A O 1
ATOM 1310 N N . VAL A 1 170 ? -10.907 -15.971 -2.328 1.00 92.69 170 VAL A N 1
ATOM 1311 C CA . VAL A 1 170 ? -10.451 -17.362 -2.407 1.00 92.69 170 VAL A CA 1
ATOM 1312 C C . VAL A 1 170 ? -9.192 -17.554 -1.570 1.00 92.69 170 VAL A C 1
ATOM 1314 O O . VAL A 1 170 ? -8.182 -16.886 -1.790 1.00 92.69 170 VAL A O 1
ATOM 1317 N N . PHE A 1 171 ? -9.220 -18.515 -0.647 1.00 92.06 171 PHE A N 1
ATOM 1318 C CA . PHE A 1 171 ? -8.044 -18.941 0.107 1.00 92.06 171 PHE A CA 1
ATOM 1319 C C . PHE A 1 171 ? -7.737 -20.406 -0.157 1.00 92.06 171 PHE A C 1
ATOM 1321 O O . PHE A 1 171 ? -8.610 -21.254 -0.034 1.00 92.06 171 PHE A O 1
ATOM 1328 N N . THR A 1 172 ? -6.475 -20.713 -0.446 1.00 90.00 172 THR A N 1
ATOM 1329 C CA . THR A 1 172 ? -5.978 -22.093 -0.444 1.00 90.00 172 THR A CA 1
ATOM 1330 C C . THR A 1 172 ? -5.165 -22.308 0.822 1.00 90.00 172 THR A C 1
ATOM 1332 O O . THR A 1 172 ? -4.206 -21.579 1.086 1.00 90.00 172 THR A O 1
ATOM 1335 N N . ILE A 1 173 ? -5.577 -23.274 1.635 1.00 87.69 173 ILE A N 1
ATOM 1336 C CA . ILE A 1 173 ? -4.988 -23.564 2.939 1.00 87.69 173 ILE A CA 1
ATOM 1337 C C . ILE A 1 173 ? -4.495 -25.004 2.916 1.00 87.69 173 ILE A C 1
ATOM 1339 O O . ILE A 1 173 ? -5.199 -25.908 2.471 1.00 87.69 173 ILE A O 1
ATOM 1343 N N . ARG A 1 174 ? -3.270 -25.215 3.398 1.00 85.31 174 ARG A N 1
ATOM 1344 C CA . ARG A 1 174 ? -2.746 -26.561 3.612 1.00 85.31 174 ARG A CA 1
ATOM 1345 C C . ARG A 1 174 ? -3.576 -27.245 4.691 1.00 85.31 174 ARG A C 1
ATOM 1347 O O . ARG A 1 174 ? -3.753 -26.686 5.773 1.00 85.31 174 ARG A O 1
ATOM 1354 N N . MET A 1 175 ? -4.065 -28.442 4.396 1.00 80.00 175 MET A N 1
ATOM 1355 C CA . MET A 1 175 ? -4.770 -29.240 5.385 1.00 80.00 175 MET A CA 1
ATOM 1356 C C . MET A 1 175 ? -3.812 -29.621 6.516 1.00 80.00 175 MET A C 1
ATOM 1358 O O . MET A 1 175 ? -2.680 -30.036 6.240 1.00 80.00 175 MET A O 1
ATOM 1362 N N . PRO A 1 176 ? -4.237 -29.493 7.784 1.00 75.31 176 PRO A N 1
ATOM 1363 C CA . PRO A 1 176 ? -3.487 -30.074 8.884 1.00 75.31 176 PRO A CA 1
ATOM 1364 C C . PRO A 1 176 ? -3.398 -31.591 8.682 1.00 75.31 176 PRO A C 1
ATOM 1366 O O . PRO A 1 176 ? -4.315 -32.210 8.136 1.00 75.31 176 PRO A O 1
ATOM 1369 N N . SER A 1 177 ? -2.288 -32.194 9.108 1.00 68.69 177 SER A N 1
ATOM 1370 C CA . SER A 1 177 ? -2.122 -33.645 9.053 1.00 68.69 177 SER A CA 1
ATOM 1371 C C . SER A 1 177 ? -3.197 -34.301 9.913 1.00 68.69 177 SER A C 1
ATOM 1373 O O . SER A 1 177 ? -3.198 -34.141 11.134 1.00 68.69 177 SER A O 1
ATOM 1375 N N . LEU A 1 178 ? -4.128 -35.014 9.281 1.00 65.06 178 LEU A N 1
ATOM 1376 C CA . LEU A 1 178 ? -5.141 -35.769 10.004 1.00 65.06 178 LEU A CA 1
ATOM 1377 C C . LEU A 1 178 ? -4.475 -36.988 10.665 1.00 65.06 178 LEU A C 1
ATOM 1379 O O . LEU A 1 178 ? -3.685 -37.667 10.008 1.00 65.06 178 LEU A O 1
ATOM 1383 N N . PRO A 1 179 ? -4.804 -37.309 11.930 1.00 57.00 179 PRO A N 1
ATOM 1384 C CA . PRO A 1 179 ? -4.259 -38.487 12.612 1.00 57.00 179 PRO A CA 1
ATOM 1385 C C . PRO A 1 179 ? -4.682 -39.807 11.945 1.00 57.00 179 PRO A C 1
ATOM 1387 O O . PRO A 1 179 ? -4.025 -40.830 12.116 1.00 57.00 179 PRO A O 1
ATOM 1390 N N . PHE A 1 180 ? -5.745 -39.789 11.136 1.00 55.12 180 PHE A N 1
ATOM 1391 C CA . PHE A 1 180 ? -6.254 -40.960 10.432 1.00 55.12 180 PHE A CA 1
ATOM 1392 C C . PHE A 1 180 ? -5.835 -40.941 8.959 1.00 55.12 180 PHE A C 1
ATOM 1394 O O . PHE A 1 180 ? -6.344 -40.148 8.162 1.00 55.12 180 PHE A O 1
ATOM 1401 N N . LYS A 1 181 ? -4.936 -41.861 8.584 1.00 55.69 181 LYS A N 1
ATOM 1402 C CA . LYS A 1 181 ? -4.621 -42.174 7.183 1.00 55.69 181 LYS A CA 1
ATOM 1403 C C . LYS A 1 181 ? -5.852 -42.810 6.534 1.00 55.69 181 LYS A C 1
ATOM 1405 O O . LYS A 1 181 ? -6.044 -44.019 6.614 1.00 55.69 181 LYS A O 1
ATOM 1410 N N . ARG A 1 182 ? -6.714 -42.012 5.901 1.00 55.28 182 ARG A N 1
ATOM 1411 C CA . ARG A 1 182 ? -7.729 -42.570 4.996 1.00 55.28 182 ARG A CA 1
ATOM 1412 C C . ARG A 1 182 ? -7.003 -43.102 3.758 1.00 55.28 182 ARG A C 1
ATOM 1414 O O . ARG A 1 182 ? -6.247 -42.327 3.175 1.00 55.28 182 ARG A O 1
ATOM 1421 N N . PRO A 1 183 ? -7.200 -44.359 3.333 1.00 52.94 183 PRO A N 1
ATOM 1422 C CA . PRO A 1 183 ? -6.655 -44.835 2.071 1.00 52.94 183 PRO A CA 1
ATOM 1423 C C . PRO A 1 183 ? -7.423 -44.137 0.946 1.00 52.94 183 PRO A C 1
ATOM 1425 O O . PRO A 1 183 ? -8.527 -44.537 0.592 1.00 52.94 183 PRO A O 1
ATOM 1428 N N . ASN A 1 184 ? -6.882 -43.038 0.427 1.00 58.94 184 ASN A N 1
ATOM 1429 C CA . ASN A 1 184 ? -7.460 -42.352 -0.719 1.00 58.94 184 ASN A CA 1
ATOM 1430 C C . ASN A 1 184 ? -6.527 -42.551 -1.914 1.00 58.94 184 ASN A C 1
ATOM 1432 O O . ASN A 1 184 ? -5.384 -42.111 -1.875 1.00 58.94 184 ASN A O 1
ATOM 1436 N N . LYS A 1 185 ? -7.004 -43.193 -2.988 1.00 59.56 185 LYS A N 1
ATOM 1437 C CA . LYS A 1 185 ? -6.222 -43.392 -4.227 1.00 59.56 185 LYS A CA 1
ATOM 1438 C C . LYS A 1 185 ? -5.812 -42.069 -4.898 1.00 59.56 185 LYS A C 1
ATOM 1440 O O . LYS A 1 185 ? -4.961 -42.076 -5.777 1.00 59.56 185 LYS A O 1
ATOM 1445 N N . LEU A 1 186 ? -6.410 -40.953 -4.473 1.00 60.19 186 LEU A N 1
ATOM 1446 C CA . LEU A 1 186 ? -6.116 -39.591 -4.923 1.00 60.19 186 LEU A CA 1
ATOM 1447 C C . LEU A 1 186 ? -5.223 -38.799 -3.948 1.00 60.19 186 LEU A C 1
ATOM 1449 O O . LEU A 1 186 ? -5.023 -37.604 -4.156 1.00 60.19 186 LEU A O 1
ATOM 1453 N N . GLN A 1 187 ? -4.714 -39.412 -2.869 1.00 59.19 187 GLN A N 1
ATOM 1454 C CA . GLN A 1 187 ? -3.806 -38.718 -1.952 1.00 59.19 187 GLN A CA 1
ATOM 1455 C C . GLN A 1 187 ? -2.517 -38.337 -2.667 1.00 59.19 187 GLN A C 1
ATOM 1457 O O . GLN A 1 187 ? -1.896 -39.139 -3.366 1.00 59.19 187 GLN A O 1
ATOM 1462 N N . ASN A 1 188 ? -2.103 -37.093 -2.459 1.00 55.81 188 ASN A N 1
ATOM 1463 C CA . ASN A 1 188 ? -0.859 -36.604 -3.009 1.00 55.81 188 ASN A CA 1
ATOM 1464 C C . ASN A 1 188 ? 0.304 -37.416 -2.416 1.00 55.81 188 ASN A C 1
ATOM 1466 O O . ASN A 1 188 ? 0.464 -37.477 -1.197 1.00 55.81 188 ASN A O 1
ATOM 1470 N N . VAL A 1 189 ? 1.141 -38.000 -3.277 1.00 54.47 189 VAL A N 1
ATOM 1471 C CA . VAL A 1 189 ? 2.285 -38.861 -2.907 1.00 54.47 189 VAL A CA 1
ATOM 1472 C C . VAL A 1 189 ? 3.274 -38.142 -1.965 1.00 54.47 189 VAL A C 1
ATOM 1474 O O . VAL A 1 189 ? 4.057 -38.780 -1.270 1.00 54.47 189 VAL A O 1
ATOM 1477 N N . LYS A 1 190 ? 3.206 -36.803 -1.881 1.00 61.38 190 LYS A N 1
ATOM 1478 C CA . LYS A 1 190 ? 4.019 -35.955 -0.990 1.00 61.38 190 LYS A CA 1
ATOM 1479 C C . LYS A 1 190 ? 3.355 -35.578 0.349 1.00 61.38 190 LYS A C 1
ATOM 1481 O O . LYS A 1 190 ? 3.937 -34.806 1.106 1.00 61.38 190 LYS A O 1
ATOM 1486 N N . GLY A 1 191 ? 2.154 -36.078 0.661 1.00 57.97 191 GLY A N 1
ATOM 1487 C CA . GLY A 1 191 ? 1.500 -35.878 1.966 1.00 57.97 191 GLY A CA 1
ATOM 1488 C C . GLY A 1 191 ? 1.103 -34.426 2.275 1.00 57.97 191 GLY A C 1
ATOM 1489 O O . GLY A 1 191 ? 1.141 -33.994 3.431 1.00 57.97 191 GLY A O 1
ATOM 1490 N N . HIS A 1 192 ? 0.790 -33.630 1.250 1.00 67.31 192 HIS A N 1
ATOM 1491 C CA . HIS A 1 192 ? 0.351 -32.240 1.392 1.00 67.31 192 HIS A CA 1
ATOM 1492 C C . HIS A 1 192 ? -0.983 -32.054 0.675 1.00 67.31 192 HIS A C 1
ATOM 1494 O O . HIS A 1 192 ? -1.018 -31.746 -0.516 1.00 67.31 192 HIS A O 1
ATOM 1500 N N . ASP A 1 193 ? -2.069 -32.250 1.413 1.00 78.12 193 ASP A N 1
ATOM 1501 C CA . ASP A 1 193 ? -3.410 -31.961 0.922 1.00 78.12 193 ASP A CA 1
ATOM 1502 C C . ASP A 1 193 ? -3.744 -30.481 1.155 1.00 78.12 193 ASP A C 1
ATOM 1504 O O . ASP A 1 193 ? -3.240 -29.838 2.085 1.00 78.12 193 ASP A O 1
ATOM 1508 N N . PHE A 1 194 ? -4.588 -29.922 0.294 1.00 84.25 194 PHE A N 1
ATOM 1509 C CA . PHE A 1 194 ? -5.004 -28.524 0.343 1.00 84.25 194 PHE A CA 1
ATOM 1510 C C . PHE A 1 194 ? -6.521 -28.428 0.235 1.00 84.25 194 PHE A C 1
ATOM 1512 O O . PHE A 1 194 ? -7.147 -29.186 -0.501 1.00 84.25 194 PHE A O 1
ATOM 1519 N N . ILE A 1 195 ? -7.100 -27.460 0.942 1.00 87.75 195 ILE A N 1
ATOM 1520 C CA . ILE A 1 195 ? -8.499 -27.063 0.788 1.00 87.75 195 ILE A CA 1
ATOM 1521 C C . ILE A 1 195 ? -8.526 -25.653 0.222 1.00 87.75 195 ILE A C 1
ATOM 1523 O O . ILE A 1 195 ? -7.835 -24.757 0.718 1.00 87.75 195 ILE A O 1
ATOM 1527 N N . THR A 1 196 ? -9.364 -25.452 -0.788 1.00 90.88 196 THR A N 1
ATOM 1528 C CA . THR A 1 196 ? -9.696 -24.127 -1.300 1.00 90.88 196 THR A CA 1
ATOM 1529 C C . THR A 1 196 ? -11.048 -23.703 -0.739 1.00 90.88 196 THR A C 1
ATOM 1531 O O . THR A 1 196 ? -12.058 -24.366 -0.953 1.00 90.88 196 THR A O 1
ATOM 1534 N N . LEU A 1 197 ? -11.059 -22.594 -0.004 1.00 91.56 197 LEU A N 1
ATOM 1535 C CA . LEU A 1 197 ? -12.254 -21.962 0.540 1.00 91.56 197 LEU A CA 1
ATOM 1536 C C . LEU A 1 197 ? -12.620 -20.774 -0.340 1.00 91.56 197 LEU A C 1
ATOM 1538 O O . LEU A 1 197 ? -11.796 -19.881 -0.548 1.00 91.56 197 LEU A O 1
ATOM 1542 N N . ASN A 1 198 ? -13.855 -20.762 -0.831 1.00 94.38 198 ASN A N 1
ATOM 1543 C CA . ASN A 1 198 ? -14.406 -19.653 -1.593 1.00 94.38 198 ASN A CA 1
ATOM 1544 C C . ASN A 1 198 ? -15.415 -18.895 -0.722 1.00 94.38 198 ASN A C 1
ATOM 1546 O O . ASN A 1 198 ? -16.486 -19.411 -0.412 1.00 94.38 198 ASN A O 1
ATOM 1550 N N . ILE A 1 199 ? -15.043 -17.697 -0.280 1.00 93.69 199 ILE A N 1
ATOM 1551 C CA . ILE A 1 199 ? -15.870 -16.847 0.576 1.00 93.69 199 ILE A CA 1
ATOM 1552 C C . ILE A 1 199 ? -16.726 -15.966 -0.331 1.00 93.69 199 ILE A C 1
ATOM 1554 O O . ILE A 1 199 ? -16.232 -15.002 -0.919 1.00 93.69 199 ILE A O 1
ATOM 1558 N N . THR A 1 200 ? -18.007 -16.311 -0.434 1.00 94.81 200 THR A N 1
ATOM 1559 C CA . THR A 1 200 ? -19.015 -15.619 -1.255 1.00 94.81 200 THR A CA 1
ATOM 1560 C C . THR A 1 200 ? -19.827 -14.586 -0.475 1.00 94.81 200 THR A C 1
ATOM 1562 O O . THR A 1 200 ? -20.525 -13.779 -1.070 1.00 94.81 200 THR A O 1
ATOM 1565 N N . GLU A 1 201 ? -19.755 -14.595 0.852 1.00 91.62 201 GLU A N 1
ATOM 1566 C CA . GLU A 1 201 ? -20.360 -13.583 1.714 1.00 91.62 201 GLU A CA 1
ATOM 1567 C C . GLU A 1 201 ? -19.560 -13.517 3.020 1.00 91.62 201 GLU A C 1
ATOM 1569 O O . GLU A 1 201 ? -19.021 -14.523 3.483 1.00 91.62 201 GLU A O 1
ATOM 1574 N N . SER A 1 202 ? -19.457 -12.330 3.617 1.00 89.19 202 SER A N 1
ATOM 1575 C CA . SER A 1 202 ? -18.831 -12.138 4.924 1.00 89.19 202 SER A CA 1
ATOM 1576 C C . SER A 1 202 ? -19.611 -11.093 5.711 1.00 89.19 202 SER A C 1
ATOM 1578 O O . SER A 1 202 ? -19.744 -9.950 5.276 1.00 89.19 202 SER A O 1
ATOM 1580 N N . LYS A 1 203 ? -20.116 -11.484 6.882 1.00 89.50 203 LYS A N 1
ATOM 1581 C CA . LYS A 1 203 ? -20.735 -10.584 7.861 1.00 89.50 203 LYS A CA 1
ATOM 1582 C C . LYS A 1 203 ? -19.864 -10.560 9.107 1.00 89.50 203 LYS A C 1
ATOM 1584 O O . LYS A 1 203 ? -19.443 -11.605 9.595 1.00 89.50 203 LYS A O 1
ATOM 1589 N N . ARG A 1 204 ? -19.609 -9.366 9.641 1.00 87.12 204 ARG A N 1
ATOM 1590 C CA . ARG A 1 204 ? -18.810 -9.182 10.860 1.00 87.12 204 ARG A CA 1
ATOM 1591 C C . ARG A 1 204 ? -19.626 -8.457 11.919 1.00 87.12 204 ARG A C 1
ATOM 1593 O O . ARG A 1 204 ? -20.091 -7.351 11.664 1.00 87.12 204 ARG A O 1
ATOM 1600 N N . ASN A 1 205 ? -19.703 -9.045 13.109 1.00 89.44 205 ASN A N 1
ATOM 1601 C CA . ASN A 1 205 ? -20.246 -8.431 14.317 1.00 89.44 205 ASN A CA 1
ATOM 1602 C C . ASN A 1 205 ? -19.136 -8.364 15.381 1.00 89.44 205 ASN A C 1
ATOM 1604 O O . ASN A 1 205 ? -18.573 -9.402 15.719 1.00 89.44 205 ASN A O 1
ATOM 1608 N N . ILE A 1 206 ? -18.805 -7.165 15.871 1.00 87.00 206 ILE A N 1
ATOM 1609 C CA . ILE A 1 206 ? -17.803 -6.951 16.930 1.00 87.00 206 ILE A CA 1
ATOM 1610 C C . ILE A 1 206 ? -18.537 -6.483 18.183 1.00 87.00 206 ILE A C 1
ATOM 1612 O O . ILE A 1 206 ? -19.260 -5.488 18.136 1.00 87.00 206 ILE A O 1
ATOM 1616 N N . LYS A 1 207 ? -18.345 -7.186 19.304 1.00 90.56 207 LYS A N 1
ATOM 1617 C CA . LYS A 1 207 ? -18.944 -6.827 20.594 1.00 90.56 207 LYS A CA 1
ATOM 1618 C C . LYS A 1 207 ? -17.892 -6.186 21.486 1.00 90.56 207 LYS A C 1
ATOM 1620 O O . LYS A 1 207 ? -17.142 -6.879 22.160 1.00 90.56 207 LYS A O 1
ATOM 1625 N N . THR A 1 208 ? -17.900 -4.863 21.550 1.00 88.94 208 THR A N 1
ATOM 1626 C CA . THR A 1 208 ? -16.951 -4.124 22.382 1.00 88.94 208 THR A CA 1
ATOM 1627 C C . THR A 1 208 ? -17.433 -4.034 23.832 1.00 88.94 208 THR A C 1
ATOM 1629 O O . THR A 1 208 ? -18.592 -3.712 24.095 1.00 88.94 208 THR A O 1
ATOM 1632 N N . ARG A 1 209 ? -16.538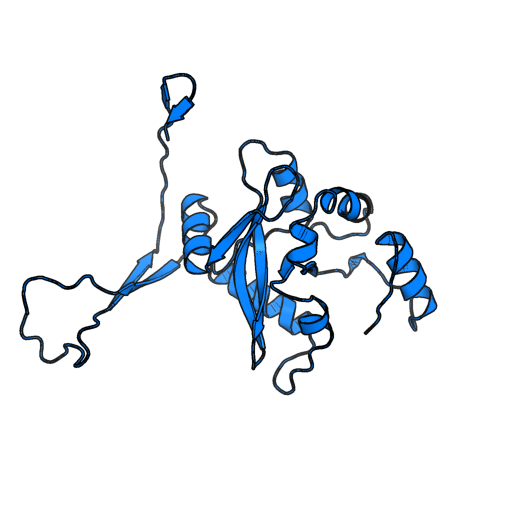 -4.277 24.793 1.00 93.06 209 ARG A N 1
ATOM 1633 C CA . ARG A 1 209 ? -16.739 -3.997 26.225 1.00 93.06 209 ARG A CA 1
ATOM 1634 C C . ARG A 1 209 ? -15.559 -3.202 26.768 1.00 93.06 209 ARG A C 1
ATOM 1636 O O . ARG A 1 209 ? -14.455 -3.295 26.244 1.00 93.06 209 ARG A O 1
ATOM 1643 N N . TYR A 1 210 ? -15.779 -2.445 27.835 1.00 91.69 210 TYR A N 1
ATOM 1644 C CA . TYR A 1 210 ? -14.717 -1.712 28.518 1.00 91.69 210 TYR A CA 1
ATOM 1645 C C . TYR A 1 210 ? -14.483 -2.319 29.902 1.00 91.69 210 TYR A C 1
ATOM 1647 O O . TYR A 1 210 ? -15.404 -2.385 30.715 1.00 91.69 210 TYR A O 1
ATOM 1655 N N . LYS A 1 211 ? -13.269 -2.820 30.154 1.00 94.94 211 LYS A N 1
ATOM 1656 C CA . LYS A 1 211 ? -12.883 -3.436 31.433 1.00 94.94 211 LYS A CA 1
ATOM 1657 C C . LYS A 1 211 ? -11.416 -3.134 31.727 1.00 94.94 211 LYS A C 1
ATOM 1659 O O . LYS A 1 211 ? -10.581 -3.205 30.832 1.00 94.94 211 LYS A O 1
ATOM 1664 N N . ASN A 1 212 ? -11.097 -2.818 32.983 1.00 92.25 212 ASN A N 1
ATOM 1665 C CA . ASN A 1 212 ? -9.731 -2.542 33.449 1.00 92.25 212 ASN A CA 1
ATOM 1666 C C . ASN A 1 212 ? -9.008 -1.463 32.613 1.00 92.25 212 ASN A C 1
ATOM 1668 O O . ASN A 1 212 ? -7.875 -1.659 32.177 1.00 92.25 212 ASN A O 1
ATOM 1672 N N . ASN A 1 213 ? -9.685 -0.333 32.369 1.00 90.81 213 ASN A N 1
ATOM 1673 C CA . ASN A 1 213 ? -9.174 0.808 31.598 1.00 90.81 213 ASN A CA 1
ATOM 1674 C C . ASN A 1 213 ? -8.777 0.472 30.139 1.00 90.81 213 ASN A C 1
ATOM 1676 O O . ASN A 1 213 ? -7.927 1.138 29.547 1.00 90.81 213 ASN A O 1
ATOM 1680 N N . ARG A 1 214 ? -9.351 -0.592 29.555 1.00 90.12 214 ARG A N 1
ATOM 1681 C CA . ARG A 1 214 ? -9.071 -1.053 28.187 1.00 90.12 214 ARG A CA 1
ATOM 1682 C C . ARG A 1 214 ? -10.347 -1.507 27.480 1.00 90.12 214 ARG A C 1
ATOM 1684 O O . ARG A 1 214 ? -11.259 -2.056 28.101 1.00 90.12 214 ARG A O 1
ATOM 1691 N N . PHE A 1 215 ? -10.387 -1.305 26.165 1.00 86.38 215 PHE A N 1
ATOM 1692 C CA . PHE A 1 215 ? -11.394 -1.926 25.309 1.00 86.38 215 PHE A CA 1
ATOM 1693 C C . PHE A 1 215 ? -11.058 -3.406 25.083 1.00 86.38 215 PHE A C 1
ATOM 1695 O O . PHE A 1 215 ? -9.900 -3.766 24.876 1.00 86.38 215 PHE A O 1
ATOM 1702 N N . VAL A 1 216 ? -12.086 -4.246 25.117 1.00 87.31 216 VAL A N 1
ATOM 1703 C CA . VAL A 1 216 ? -12.066 -5.669 24.772 1.00 87.31 216 VAL A CA 1
ATOM 1704 C C . VAL A 1 216 ? -13.025 -5.837 23.598 1.00 87.31 216 VAL A C 1
ATOM 1706 O O . VAL A 1 216 ? -14.167 -5.385 23.694 1.00 87.31 216 VAL A O 1
ATOM 1709 N N . PHE A 1 217 ? -12.550 -6.425 22.503 1.00 83.56 217 PHE A N 1
ATOM 1710 C CA . PHE A 1 217 ? -13.272 -6.563 21.233 1.00 83.56 217 PHE A CA 1
ATOM 1711 C C . PHE A 1 217 ? -13.617 -8.021 20.939 1.00 83.56 217 PHE A C 1
ATOM 1713 O O . PHE A 1 217 ? -12.846 -8.897 21.396 1.00 83.56 217 PHE A O 1
#

InterPro domains:
  IPR008844 Spore germination GerAC-like [PTHR35789] (3-217)
  IPR057336 Spore germination protein, N-terminal domain [PF25198] (4-126)

Secondary structure (DSSP, 8-state):
------SSHHHHHHHHHHHSSS---GGG--EEEEEHHHHTSTTHHHHHHHHHH-TTS-TTPEEEEESS-HHHHHT---TTS--HHHHHHHHHHHHHHTTSS---BHHHHHHHHH-TT---EEEEEEEETTEEEEEEEEEE-TTS-EEEEEEHHHHHHHHHHTT-PPSPEEEEEEPP--SS----TTS-TTS--EEEEEE---------EEETTEEE-